Protein AF-A0A8S3T4L2-F1 (afdb_monomer)

Organism: Mytilus edulis (NCBI:txid6550)

Secondary structure (DSSP, 8-state):
--------------PBPPP---S-SSSSEEEEEEEE-TTS-EEEEEEEEE--SPPTTPPTTSPPPPPPPS-SSSSEEEEEEEEETTTTEEEEEEEEE--SPPPPEETTEE-EES-TT-SEEE---S-------EEEE----SS-EEEEEEEEE--SEEEEEEEE-S---S-EEEEEEESS--EEEEE-SS--SEEEEEE-TT---EEEE-TT-SS-----EEEEPPS-S-HHHHHHHHHHHH-S-SEEEEEEEE--SS--EEEEEESS-TT----TT----GGG----PPPPPP--

pLDDT: mean 78.03, std 13.82, range [31.39, 96.69]

Foldseek 3Di:
DDDDDDDDPPDQCQDKDDWDDFPDQADKTKTKIFGAGPVGDTPDMDMDIDRNHHDPPADAPDKDDWDPFPDPADWTKIKIWHQHPVVRDIDMDMDTDHHHHAQQDQPPFRKDWPDLLAQKDWDDDPDPDPKTKIKGADDPDPFAAEEEEAEEEDDQEAEEEEAEPDDFPHAYEYEYEYAAQHEYEYAALEEHAYYEYEYAPPHNHYYDYDPNHNEDYDDHHYDYDDPDPDCNVVVNVCCVVVNDHRMYIYIYHDDDPDHIYMYGYDDDDSRDRDDPPDDDDSVPDDHDHDDGDDDD

Radius of gyration: 26.24 Å; Cα contacts (8 Å, |Δi|>4): 649; chains: 1; bounding box: 61×72×71 Å

InterPro domains:
  IPR000884 Thrombospondin type-1 (TSP1) repeat [PF00090] (14-55)
  IPR000884 Thrombospondin type-1 (TSP1) repeat [PF00090] (62-87)
  IPR000884 Thrombospondin type-1 (TSP1) repeat [PS50092] (14-56)
  IPR000884 Thrombospondin type-1 (TSP1) repeat [PS50092] (62-103)
  IPR000884 Thrombospondin type-1 (TSP1) repeat [SM00209] (13-56)
  IPR000884 Thrombospondin type-1 (TSP1) repeat [SM00209] (60-103)
  IPR036383 Thrombospondin type-1 repeat superfamily [G3DSA:2.20.100.10] (5-58)
  IPR036383 Thrombospondin type-1 repeat superfamily [G3DSA:2.20.100.10] (59-105)
  IPR036383 Thrombospondin type-1 repeat superfamily [SSF82895] (14-55)
  IPR036383 Thrombospondin type-1 repeat superfamily [SSF82895] (61-102)
  IPR052065 Complement and asymmetry regulator [PTHR22906] (14-106)

Sequence (296 aa):
MLIYQGVPLMNDASIWGSWGSCTKTCGIGTQIRQRLNSTGDVLESETQYCNTQPCAGVQTDSWTQWSSCTKTCDIGTQTRCRYNNAVDKIEYEEQYCNTQCCPGEVGNCVIRKEPQTALGYEALTNSDSIYELESCTTNNNSRYELHIISIFGSDEVYEVSIKPRGSVIKPIILVLISFSSVHWRIDTPVGLYKVLVGGFPFGDHKAEKNSSSKCSFEATQRFDIDYSIDRVPQLIKLSNEFGPITSYTGYFDISSETTPRIILEVGGSPLQVLTRDYTYDASQLSCQSLTPPPQT

Solvent-accessible surface area (backbone atoms only — not comparable to full-atom values): 16919 Å² total; per-residue (Å²): 133,88,78,88,88,80,80,79,83,75,71,88,74,59,53,71,48,70,72,47,76,51,76,30,90,46,26,82,15,45,24,45,27,44,23,32,47,99,87,68,50,78,74,46,78,50,76,46,78,29,43,72,52,75,40,94,84,66,62,73,71,40,71,51,73,67,47,76,49,76,30,97,35,25,80,18,43,27,41,32,41,28,43,35,75,93,72,76,41,77,46,77,49,76,44,79,32,50,76,51,75,55,63,51,59,48,88,79,27,54,38,33,73,70,45,83,47,42,43,49,47,69,63,81,66,101,59,98,68,88,58,62,42,33,18,15,54,28,77,87,45,92,55,39,39,32,38,37,40,37,40,41,39,82,55,55,46,40,36,38,38,52,41,62,74,47,66,72,83,50,17,29,37,40,35,40,34,30,78,42,46,28,41,35,34,34,34,23,55,50,24,38,51,37,41,34,36,33,23,47,79,92,47,65,59,47,71,46,75,37,92,85,28,70,29,68,66,62,73,71,48,74,48,74,50,75,90,60,89,59,59,49,66,55,49,40,54,49,30,71,75,75,37,66,56,27,31,38,27,36,43,42,69,58,74,64,101,55,78,49,42,34,35,38,51,41,45,53,61,53,80,61,71,74,67,91,84,66,85,66,73,70,86,79,50,72,67,52,64,43,74,60,71,81,90,127

Nearest PDB structures (foldseek):
  6mzn-assembly1_A  TM=6.318E-01  e=1.254E-04  Danio rerio
  6rk1-assembly1_B  TM=7.976E-01  e=6.630E-02  Rattus norvegicus
  7lbg-assembly1_D  TM=5.750E-01  e=1.146E-03  Homo sapiens
  4hqn-assembly1_A  TM=6.724E-01  e=2.610E-01  Plasmodium vivax
  9au7-assembly1_C  TM=1.944E-01  e=8.019E+00  Homo sapiens

Mean predicted aligned error: 14.96 Å

Structure (mmCIF, N/CA/C/O backbone):
data_AF-A0A8S3T4L2-F1
#
_entry.id   AF-A0A8S3T4L2-F1
#
loop_
_atom_site.group_PDB
_atom_site.id
_atom_site.type_symbol
_atom_site.label_atom_id
_atom_site.label_alt_id
_atom_site.label_comp_id
_atom_site.label_asym_id
_atom_site.label_entity_id
_atom_site.label_seq_id
_atom_site.pdbx_PDB_ins_code
_atom_site.Cartn_x
_atom_site.Cartn_y
_atom_site.Cartn_z
_atom_site.occupancy
_atom_site.B_iso_or_equiv
_atom_site.auth_seq_id
_atom_site.auth_comp_id
_atom_site.auth_asym_id
_atom_site.auth_atom_id
_atom_site.pdbx_PDB_model_num
ATOM 1 N N . MET A 1 1 ? 15.912 -48.435 13.122 1.00 32.38 1 MET A N 1
ATOM 2 C CA . MET A 1 1 ? 17.340 -48.061 13.161 1.00 32.38 1 MET A CA 1
ATOM 3 C C . MET A 1 1 ? 17.714 -47.654 11.743 1.00 32.38 1 MET A C 1
ATOM 5 O O . MET A 1 1 ? 17.317 -48.351 10.820 1.00 32.38 1 MET A O 1
ATOM 9 N N . LEU A 1 2 ? 18.324 -46.476 11.606 1.00 31.39 2 LEU A N 1
ATOM 10 C CA . LEU A 1 2 ? 18.819 -45.834 10.375 1.00 31.39 2 LEU A CA 1
ATOM 11 C C . LEU A 1 2 ? 19.730 -46.819 9.573 1.00 31.39 2 LEU A C 1
ATOM 13 O O . LEU A 1 2 ? 20.146 -47.821 10.142 1.00 31.39 2 LEU A O 1
ATOM 17 N N . ILE A 1 3 ? 20.146 -46.642 8.310 1.00 31.52 3 ILE A N 1
ATOM 18 C CA . ILE A 1 3 ? 20.673 -45.452 7.620 1.00 31.52 3 ILE A CA 1
ATOM 19 C C . ILE A 1 3 ? 20.655 -45.704 6.085 1.00 31.52 3 ILE A C 1
ATOM 21 O O . ILE A 1 3 ? 20.857 -46.827 5.632 1.00 31.52 3 ILE A O 1
ATOM 25 N N . TYR A 1 4 ? 20.440 -44.620 5.329 1.00 32.25 4 TYR A N 1
ATOM 26 C CA . TYR A 1 4 ? 20.834 -44.330 3.937 1.00 32.25 4 TYR A CA 1
ATOM 27 C C . TYR A 1 4 ? 22.005 -45.142 3.354 1.00 32.25 4 TYR A C 1
ATOM 29 O O . TYR A 1 4 ? 23.006 -45.284 4.044 1.00 32.25 4 TYR A O 1
ATOM 37 N N . GLN A 1 5 ? 21.964 -45.437 2.041 1.00 37.28 5 GLN A N 1
ATOM 38 C CA . GLN A 1 5 ? 22.909 -44.883 1.047 1.00 37.28 5 GLN A CA 1
ATOM 39 C C . GLN A 1 5 ? 22.344 -44.958 -0.390 1.00 37.28 5 GLN A C 1
ATOM 41 O O . GLN A 1 5 ? 22.079 -46.039 -0.905 1.00 37.28 5 GLN A O 1
ATOM 46 N N . GLY A 1 6 ? 22.236 -43.792 -1.044 1.00 32.66 6 GLY A N 1
ATOM 47 C CA . GLY A 1 6 ? 22.438 -43.659 -2.492 1.00 32.66 6 GLY A CA 1
ATOM 48 C C . GLY A 1 6 ? 21.201 -43.517 -3.384 1.00 32.66 6 GLY A C 1
ATOM 49 O O . GLY A 1 6 ? 21.033 -44.302 -4.310 1.00 32.66 6 GLY A O 1
ATOM 50 N N . VAL A 1 7 ? 20.382 -42.478 -3.184 1.00 39.91 7 VAL A N 1
ATOM 51 C CA . VAL A 1 7 ? 19.587 -41.930 -4.299 1.00 39.91 7 VAL A CA 1
ATOM 52 C C . VAL A 1 7 ? 20.583 -41.247 -5.247 1.00 39.91 7 VAL A C 1
ATOM 54 O O . VAL A 1 7 ? 21.376 -40.432 -4.763 1.00 39.91 7 VAL A O 1
ATOM 57 N N . PRO A 1 8 ? 20.603 -41.543 -6.559 1.00 36.50 8 PRO A N 1
ATOM 58 C CA . PRO A 1 8 ? 21.370 -40.736 -7.492 1.00 36.50 8 PRO A CA 1
ATOM 59 C C . PRO A 1 8 ? 20.777 -39.329 -7.465 1.00 36.50 8 PRO A C 1
ATOM 61 O O . PRO A 1 8 ? 19.586 -39.160 -7.722 1.00 36.50 8 PRO A O 1
ATOM 64 N N . LEU A 1 9 ? 21.595 -38.331 -7.128 1.00 41.03 9 LEU A N 1
ATOM 65 C CA . LEU A 1 9 ? 21.277 -36.926 -7.350 1.00 41.03 9 LEU A CA 1
ATOM 66 C C . LEU A 1 9 ? 21.012 -36.752 -8.847 1.00 41.03 9 LEU A C 1
ATOM 68 O O . LEU A 1 9 ? 21.936 -36.617 -9.647 1.00 41.03 9 LEU A O 1
ATOM 72 N N . MET A 1 10 ? 19.745 -36.839 -9.239 1.00 38.12 10 MET A N 1
ATOM 73 C CA . MET A 1 10 ? 19.326 -36.502 -10.583 1.00 38.12 10 MET A CA 1
ATOM 74 C C . MET A 1 10 ? 19.269 -34.980 -10.620 1.00 38.12 10 MET A C 1
ATOM 76 O O . MET A 1 10 ? 18.357 -34.358 -10.087 1.00 38.12 10 MET A O 1
ATOM 80 N N . ASN A 1 11 ? 20.367 -34.431 -11.130 1.00 43.22 11 ASN A N 1
ATOM 81 C CA . ASN A 1 11 ? 20.633 -33.040 -11.457 1.00 43.22 11 ASN A CA 1
ATOM 82 C C . ASN A 1 11 ? 19.356 -32.220 -11.688 1.00 43.22 11 ASN A C 1
ATOM 84 O O . ASN A 1 11 ? 18.537 -32.576 -12.537 1.00 43.22 11 ASN A O 1
ATOM 88 N N . ASP A 1 12 ? 19.244 -31.094 -10.985 1.00 50.34 12 ASP A N 1
ATOM 89 C CA . ASP A 1 12 ? 18.258 -30.041 -11.220 1.00 50.34 12 ASP A CA 1
ATOM 90 C C . ASP A 1 12 ? 18.568 -29.365 -12.569 1.00 50.34 12 ASP A C 1
ATOM 92 O O . ASP A 1 12 ? 19.147 -28.280 -12.661 1.00 50.34 12 ASP A O 1
ATOM 96 N N . ALA A 1 13 ? 18.298 -30.086 -13.657 1.00 51.09 13 ALA A N 1
ATOM 97 C CA . ALA A 1 13 ? 18.457 -29.602 -15.015 1.00 51.09 13 ALA A CA 1
ATOM 98 C C . ALA A 1 13 ? 17.268 -28.694 -15.337 1.00 51.09 13 ALA A C 1
ATOM 100 O O . ALA A 1 13 ? 16.381 -29.039 -16.114 1.00 51.09 13 ALA A O 1
ATOM 101 N N . SER A 1 14 ? 17.251 -27.516 -14.720 1.00 62.81 14 SER A N 1
ATOM 102 C CA . SER A 1 14 ? 16.476 -26.377 -15.196 1.00 62.81 14 SER A CA 1
ATOM 103 C C . SER A 1 14 ? 16.949 -26.057 -16.616 1.00 62.81 14 SER A C 1
ATOM 105 O O . SER A 1 14 ? 18.027 -25.496 -16.824 1.00 62.81 14 SER A O 1
ATOM 107 N N . ILE A 1 15 ? 16.187 -26.506 -17.612 1.00 74.12 15 ILE A N 1
ATOM 108 C CA . ILE A 1 15 ? 16.506 -26.301 -19.025 1.00 74.12 15 ILE A CA 1
ATOM 109 C C . ILE A 1 15 ? 16.030 -24.923 -19.476 1.00 74.12 15 ILE A C 1
ATOM 111 O O . ILE A 1 15 ? 14.959 -24.449 -19.097 1.00 74.12 15 ILE A O 1
ATOM 115 N N . TRP A 1 16 ? 16.836 -24.275 -20.310 1.00 84.31 16 TRP A N 1
ATOM 116 C CA . TRP A 1 16 ? 16.408 -23.072 -21.010 1.00 84.31 16 TRP A CA 1
ATOM 117 C C . TRP A 1 16 ? 15.279 -23.404 -21.985 1.00 84.31 16 TRP A C 1
ATOM 119 O O . TRP A 1 16 ? 15.375 -24.356 -22.763 1.00 84.31 16 TRP A O 1
ATOM 129 N N . GLY A 1 17 ? 14.236 -22.579 -21.979 1.00 84.06 17 GLY A N 1
ATOM 130 C CA . GLY A 1 17 ? 13.238 -22.550 -23.035 1.00 84.06 17 GLY A CA 1
ATOM 131 C C . GLY A 1 17 ? 13.836 -22.103 -24.371 1.00 84.06 17 GLY A C 1
ATOM 132 O O . GLY A 1 17 ? 14.941 -21.554 -24.448 1.00 84.06 17 GLY A O 1
ATOM 133 N N . SER A 1 18 ? 13.084 -22.330 -25.446 1.00 88.38 18 SER A N 1
ATOM 134 C CA . SER A 1 18 ? 13.437 -21.791 -26.761 1.00 88.38 18 SER A CA 1
ATOM 135 C C . SER A 1 18 ? 13.366 -20.264 -26.761 1.00 88.38 18 SER A C 1
ATOM 137 O O . SER A 1 18 ? 12.635 -19.662 -25.974 1.00 88.38 18 SER A O 1
ATOM 139 N N . TRP A 1 19 ? 14.111 -19.637 -27.669 1.00 87.69 19 TRP A N 1
ATOM 140 C CA . TRP A 1 19 ? 13.968 -18.209 -27.926 1.00 87.69 19 TRP A CA 1
ATOM 141 C C . TRP A 1 19 ? 12.563 -17.896 -28.442 1.00 87.69 19 TRP A C 1
ATOM 143 O O . TRP A 1 19 ? 12.049 -18.587 -29.324 1.00 87.69 19 TRP A O 1
ATOM 153 N N . GLY A 1 20 ? 11.951 -16.855 -27.879 1.00 86.56 20 GLY A N 1
ATOM 154 C CA . GLY A 1 20 ? 10.695 -16.302 -28.366 1.00 86.56 20 GLY A CA 1
ATOM 155 C C . GLY A 1 20 ? 10.835 -15.664 -29.749 1.00 86.56 20 GLY A C 1
ATOM 156 O O . GLY A 1 20 ? 11.922 -15.572 -30.315 1.00 86.56 20 GLY A O 1
ATOM 157 N N . SER A 1 21 ? 9.715 -15.195 -30.297 1.00 87.38 21 SER A N 1
ATOM 158 C CA . SER A 1 21 ? 9.732 -14.462 -31.565 1.00 87.38 21 SER A CA 1
ATOM 159 C C . SER A 1 21 ? 10.483 -13.140 -31.428 1.00 87.38 21 SER A C 1
ATOM 161 O O . SER A 1 21 ? 10.385 -12.456 -30.409 1.00 87.38 21 SER A O 1
ATOM 163 N N . CYS A 1 22 ? 11.202 -12.769 -32.482 1.00 85.31 22 CYS A N 1
ATOM 164 C CA . CYS A 1 22 ? 11.890 -11.492 -32.537 1.00 85.31 22 CYS A CA 1
ATOM 165 C C . CYS A 1 22 ? 10.903 -10.319 -32.579 1.00 85.31 22 CYS A C 1
ATOM 167 O O . CYS A 1 22 ? 9.930 -10.360 -33.332 1.00 85.31 22 CYS A O 1
ATOM 169 N N . THR A 1 23 ? 11.182 -9.243 -31.838 1.00 78.56 23 THR A N 1
ATOM 170 C CA . THR A 1 23 ? 10.317 -8.047 -31.802 1.00 78.56 23 THR A CA 1
ATOM 171 C C . THR A 1 23 ? 10.262 -7.270 -33.119 1.00 78.56 23 THR A C 1
ATOM 173 O O . THR A 1 23 ? 9.352 -6.467 -33.313 1.00 78.56 23 THR A O 1
ATOM 176 N N . LYS A 1 24 ? 11.205 -7.500 -34.040 1.00 71.81 24 LYS A N 1
ATOM 177 C CA . LYS A 1 24 ? 11.216 -6.900 -35.382 1.00 71.81 24 LYS A CA 1
ATOM 178 C C . LYS A 1 24 ? 11.517 -7.943 -36.440 1.00 71.81 24 LYS A C 1
ATOM 180 O O . LYS A 1 24 ? 12.199 -8.916 -36.154 1.00 71.81 24 LYS A O 1
ATOM 185 N N . THR A 1 25 ? 11.035 -7.735 -37.661 1.00 74.94 25 THR A N 1
ATOM 186 C CA . THR A 1 25 ? 11.263 -8.615 -38.825 1.00 74.94 25 THR A CA 1
ATOM 187 C C . THR A 1 25 ? 12.431 -8.163 -39.708 1.00 74.94 25 THR A C 1
ATOM 189 O O . THR A 1 25 ? 12.965 -8.949 -40.486 1.00 74.94 25 THR A O 1
ATOM 192 N N . CYS A 1 26 ? 12.851 -6.908 -39.577 1.00 67.81 26 CYS A N 1
ATOM 193 C CA . CYS A 1 26 ? 14.075 -6.337 -40.124 1.00 67.81 26 CYS A CA 1
ATOM 194 C C . CYS A 1 26 ? 14.523 -5.206 -39.202 1.00 67.81 26 CYS A C 1
ATOM 196 O O . CYS A 1 26 ? 13.707 -4.643 -38.461 1.00 67.81 26 CYS A O 1
ATOM 198 N N . GLY A 1 27 ? 15.802 -4.844 -39.263 1.00 65.62 27 GLY A N 1
ATOM 199 C CA . GLY A 1 27 ? 16.379 -3.957 -38.267 1.00 65.62 27 GLY A CA 1
ATOM 200 C C . GLY A 1 27 ? 16.360 -4.609 -36.882 1.00 65.62 27 GLY A C 1
ATOM 201 O O . GLY A 1 27 ? 15.649 -5.574 -36.618 1.00 65.62 27 GLY A O 1
ATOM 202 N N . ILE A 1 28 ? 17.165 -4.083 -35.966 1.00 68.38 28 ILE A N 1
ATOM 203 C CA . ILE A 1 28 ? 17.434 -4.774 -34.701 1.00 68.38 28 ILE A CA 1
ATOM 204 C C . ILE A 1 28 ? 16.159 -4.965 -33.880 1.00 68.38 28 ILE A C 1
ATOM 206 O O . ILE A 1 28 ? 15.575 -3.989 -33.389 1.00 68.38 28 ILE A O 1
ATOM 210 N N . GLY A 1 29 ? 15.771 -6.230 -33.723 1.00 75.56 29 GLY A N 1
ATOM 211 C CA . GLY A 1 29 ? 14.813 -6.699 -32.737 1.00 75.56 29 GLY A CA 1
ATOM 212 C C . GLY A 1 29 ? 15.514 -7.422 -31.589 1.00 75.56 29 GLY A C 1
ATOM 213 O O . GLY A 1 29 ? 16.717 -7.683 -31.608 1.00 75.56 29 GLY A O 1
ATOM 214 N N . THR A 1 30 ? 14.733 -7.753 -30.577 1.00 82.31 30 THR A N 1
ATOM 215 C CA . THR A 1 30 ? 15.132 -8.515 -29.397 1.00 82.31 30 THR A CA 1
ATOM 216 C C . THR A 1 30 ? 14.254 -9.750 -29.287 1.00 82.31 30 THR A C 1
ATOM 218 O O . THR A 1 30 ? 13.090 -9.738 -29.688 1.00 82.31 30 THR A O 1
ATOM 221 N N . GLN A 1 31 ? 14.813 -10.832 -28.766 1.00 85.56 31 GLN A N 1
ATOM 222 C CA . GLN A 1 31 ? 14.076 -12.034 -28.396 1.00 85.56 31 GLN A CA 1
ATOM 223 C C . GLN A 1 31 ? 14.523 -12.474 -27.010 1.00 85.56 31 GLN A C 1
ATOM 225 O O . GLN A 1 31 ? 15.663 -12.230 -26.615 1.00 85.56 31 GLN A O 1
ATOM 230 N N . ILE A 1 32 ? 13.608 -13.095 -26.274 1.00 86.50 32 ILE A N 1
ATOM 231 C CA . ILE A 1 32 ? 13.806 -13.494 -24.880 1.00 86.50 32 ILE A CA 1
ATOM 232 C C . ILE A 1 32 ? 13.648 -15.009 -24.785 1.00 86.50 32 ILE A C 1
ATOM 234 O O . ILE A 1 32 ? 12.782 -15.581 -25.450 1.00 86.50 32 ILE A O 1
ATOM 238 N N . ARG A 1 33 ? 14.472 -15.657 -23.961 1.00 90.75 33 ARG A N 1
ATOM 239 C CA . ARG A 1 33 ? 14.237 -17.023 -23.478 1.00 90.75 33 ARG A CA 1
ATOM 240 C C . ARG A 1 33 ? 14.249 -17.036 -21.958 1.00 90.75 33 ARG A C 1
ATOM 242 O O . ARG A 1 33 ? 14.917 -16.219 -21.329 1.00 90.75 33 ARG A O 1
ATOM 249 N N . GLN A 1 34 ? 13.513 -17.968 -21.372 1.00 86.06 34 GLN A N 1
ATOM 250 C CA . GLN A 1 34 ? 13.400 -18.116 -19.924 1.00 86.06 34 GLN A CA 1
ATOM 251 C C . GLN A 1 34 ? 13.841 -19.512 -19.504 1.00 86.06 34 GLN A C 1
ATOM 253 O O . GLN A 1 34 ? 13.613 -20.485 -20.225 1.00 86.06 34 GLN A O 1
ATOM 258 N N . ARG A 1 35 ? 14.474 -19.603 -18.341 1.00 86.38 35 ARG A N 1
ATOM 259 C CA . ARG A 1 35 ? 14.807 -20.845 -17.653 1.00 86.38 35 ARG A CA 1
ATOM 260 C C . ARG A 1 35 ? 13.811 -21.023 -16.525 1.00 86.38 35 ARG A C 1
ATOM 262 O O . ARG A 1 35 ? 13.665 -20.122 -15.702 1.00 86.38 35 ARG A O 1
ATOM 269 N N . LEU A 1 36 ? 13.127 -22.159 -16.504 1.00 80.69 36 LEU A N 1
ATOM 270 C CA . LEU A 1 36 ? 12.096 -22.440 -15.508 1.00 80.69 36 LEU A CA 1
ATOM 271 C C . LEU A 1 36 ? 12.593 -23.484 -14.502 1.00 80.69 36 LEU A C 1
ATOM 273 O O . LEU A 1 36 ? 13.425 -24.332 -14.845 1.00 80.69 36 LEU A O 1
ATOM 277 N N . ASN A 1 37 ? 12.095 -23.420 -13.268 1.00 79.56 37 ASN A N 1
ATOM 278 C CA . ASN A 1 37 ? 12.260 -24.496 -12.289 1.00 79.56 37 ASN A CA 1
ATOM 279 C C . ASN A 1 37 ? 11.244 -25.630 -12.542 1.00 79.56 37 ASN A C 1
ATOM 281 O O . ASN A 1 37 ? 10.416 -25.575 -13.455 1.00 79.56 37 ASN A O 1
ATOM 285 N N . SER A 1 38 ? 11.290 -26.665 -11.704 1.00 76.62 38 SER A N 1
ATOM 286 C CA . SER A 1 38 ? 10.372 -27.808 -11.769 1.00 76.62 38 SER A CA 1
ATOM 287 C C . SER A 1 38 ? 8.908 -27.466 -11.451 1.00 76.62 38 SER A C 1
ATOM 289 O O . SER A 1 38 ? 8.027 -28.254 -11.796 1.00 76.62 38 SER A O 1
ATOM 291 N N . THR A 1 39 ? 8.630 -26.308 -10.842 1.00 76.56 39 THR A N 1
ATOM 292 C CA . THR A 1 39 ? 7.274 -25.809 -10.549 1.00 76.56 39 THR A CA 1
ATOM 293 C C . THR A 1 39 ? 6.733 -24.849 -11.614 1.00 76.56 39 THR A C 1
ATOM 295 O O . THR A 1 39 ? 5.562 -24.485 -11.554 1.00 76.56 39 THR A O 1
ATOM 298 N N . GLY A 1 40 ? 7.533 -24.507 -12.633 1.00 68.75 40 GLY A N 1
ATOM 299 C CA . GLY A 1 40 ? 7.146 -23.619 -13.734 1.00 68.75 40 GLY A CA 1
ATOM 300 C C . GLY A 1 40 ? 7.430 -22.133 -13.494 1.00 68.75 40 GLY A C 1
ATOM 301 O O . GLY A 1 40 ? 7.081 -21.313 -14.343 1.00 68.75 40 GLY A O 1
ATOM 302 N N . ASP A 1 41 ? 8.088 -21.777 -12.391 1.00 71.44 41 ASP A N 1
ATOM 303 C CA . ASP A 1 41 ? 8.493 -20.403 -12.098 1.00 71.44 41 ASP A CA 1
ATOM 304 C C . ASP A 1 41 ? 9.756 -20.023 -12.876 1.00 71.44 41 ASP A C 1
ATOM 306 O O . ASP A 1 41 ? 10.654 -20.844 -13.094 1.00 71.44 41 ASP A O 1
ATOM 310 N N . VAL A 1 42 ? 9.849 -18.750 -13.267 1.00 76.12 42 VAL A N 1
ATOM 311 C CA . VAL A 1 42 ? 11.017 -18.205 -13.967 1.00 76.12 42 VAL A CA 1
ATOM 312 C C . VAL A 1 42 ? 12.186 -18.073 -12.993 1.00 76.12 42 VAL A C 1
ATOM 314 O O . VAL A 1 42 ? 12.136 -17.271 -12.065 1.00 76.12 42 VAL A O 1
ATOM 317 N N . LEU A 1 43 ? 13.251 -18.837 -13.236 1.00 75.25 43 LEU A N 1
ATOM 318 C CA . LEU A 1 43 ? 14.521 -18.730 -12.517 1.00 75.25 43 LEU A CA 1
ATOM 319 C C . LEU A 1 43 ? 15.397 -17.626 -13.105 1.00 75.25 43 LEU A C 1
ATOM 321 O O . LEU A 1 43 ? 15.941 -16.800 -12.382 1.00 75.25 43 LEU A O 1
ATOM 325 N N . GLU A 1 44 ? 15.547 -17.633 -14.430 1.00 75.44 44 GLU A N 1
ATOM 326 C CA . GLU A 1 44 ? 16.439 -16.729 -15.153 1.00 75.44 44 GLU A CA 1
ATOM 327 C C . GLU A 1 44 ? 15.809 -16.349 -16.500 1.00 75.44 44 GLU A C 1
ATOM 329 O O . GLU A 1 44 ? 15.097 -17.142 -17.123 1.00 75.44 44 GLU A O 1
ATOM 334 N N . SER A 1 45 ? 16.084 -15.135 -16.976 1.00 78.38 45 SER A N 1
ATOM 335 C CA . SER A 1 45 ? 15.692 -14.677 -18.310 1.00 78.38 45 SER A CA 1
ATOM 336 C C . SER A 1 45 ? 16.902 -14.142 -19.056 1.00 78.38 45 SER A C 1
ATOM 338 O O . SER A 1 45 ? 17.662 -13.345 -18.509 1.00 78.38 45 SER A O 1
ATOM 340 N N . GLU A 1 46 ? 17.044 -14.530 -20.316 1.00 81.81 46 GLU A N 1
ATOM 341 C CA . GLU A 1 46 ? 18.107 -14.058 -21.194 1.00 81.81 46 GLU A CA 1
ATOM 342 C C . GLU A 1 46 ? 17.492 -13.334 -22.389 1.00 81.81 46 GLU A C 1
ATOM 344 O O . GLU A 1 46 ? 16.473 -13.767 -22.929 1.00 81.81 46 GLU A O 1
ATOM 349 N N . THR A 1 47 ? 18.114 -12.231 -22.801 1.00 82.50 47 THR A N 1
ATOM 350 C CA . THR A 1 47 ? 17.716 -11.451 -23.977 1.00 82.50 47 THR A CA 1
ATOM 351 C C . THR A 1 47 ? 18.859 -11.447 -24.978 1.00 82.50 47 THR A C 1
ATOM 353 O O . THR A 1 47 ? 20.005 -11.222 -24.596 1.00 82.50 47 THR A O 1
ATOM 356 N N . GLN A 1 48 ? 18.555 -11.651 -26.258 1.00 81.69 48 GLN A N 1
ATOM 357 C CA . GLN A 1 48 ? 19.526 -11.475 -27.337 1.00 81.69 48 GLN A CA 1
ATOM 358 C C . GLN A 1 48 ? 18.935 -10.685 -28.502 1.00 81.69 48 GLN A C 1
ATOM 360 O O . GLN A 1 48 ? 17.715 -10.629 -28.689 1.00 81.69 48 GLN A O 1
ATOM 365 N N . TYR A 1 49 ? 19.814 -10.109 -29.317 1.00 80.56 49 TYR A N 1
ATOM 366 C CA . TYR A 1 49 ? 19.423 -9.473 -30.567 1.00 80.56 49 TYR A CA 1
ATOM 367 C C . TYR A 1 49 ? 19.053 -10.510 -31.627 1.00 80.56 49 TYR A C 1
ATOM 369 O O . TYR A 1 49 ? 19.617 -11.602 -31.697 1.00 80.56 49 TYR A O 1
ATOM 377 N N . CYS A 1 50 ? 18.099 -10.148 -32.473 1.00 80.19 50 CYS A N 1
ATOM 378 C CA . CYS A 1 50 ? 17.617 -10.969 -33.573 1.00 80.19 50 CYS A CA 1
ATOM 379 C C . CYS A 1 50 ? 17.234 -10.085 -34.757 1.00 80.19 50 CYS A C 1
ATOM 381 O O . CYS A 1 50 ? 17.063 -8.871 -34.618 1.00 80.19 50 CYS A O 1
ATOM 383 N N . ASN A 1 51 ? 17.117 -10.708 -35.931 1.00 77.94 51 ASN A N 1
ATOM 384 C CA . ASN A 1 51 ? 16.768 -10.032 -37.179 1.00 77.94 51 ASN A CA 1
ATOM 385 C C . ASN A 1 51 ? 17.658 -8.809 -37.468 1.00 77.94 51 ASN A C 1
ATOM 387 O O . ASN A 1 51 ? 17.189 -7.731 -37.817 1.00 77.94 51 ASN A O 1
ATOM 391 N N . THR A 1 52 ? 18.974 -9.004 -37.317 1.00 68.19 52 THR A N 1
ATOM 392 C CA . THR A 1 52 ? 20.003 -7.963 -37.444 1.00 68.19 52 THR A CA 1
ATOM 393 C C . THR A 1 52 ? 20.207 -7.469 -38.871 1.00 68.19 52 THR A C 1
ATOM 395 O O . THR A 1 52 ? 20.931 -6.500 -39.067 1.00 68.19 52 THR A O 1
ATOM 398 N N . GLN A 1 53 ? 19.568 -8.079 -39.871 1.00 68.69 53 GLN A N 1
ATOM 399 C CA . GLN A 1 53 ? 19.597 -7.578 -41.239 1.00 68.69 53 GLN A CA 1
ATOM 400 C C . GLN A 1 53 ? 19.081 -6.129 -41.317 1.00 68.69 53 GLN A C 1
ATOM 402 O O . GLN A 1 53 ? 18.074 -5.798 -40.677 1.00 68.69 53 GLN A O 1
ATOM 407 N N . PRO A 1 54 ? 19.711 -5.259 -42.126 1.00 59.53 54 PRO A N 1
ATOM 408 C CA . PRO A 1 54 ? 19.188 -3.925 -42.379 1.00 59.53 54 PRO A CA 1
ATOM 409 C C . PRO A 1 54 ? 17.766 -4.007 -42.943 1.00 59.53 54 PRO A C 1
ATOM 411 O O . PRO A 1 54 ? 17.468 -4.851 -43.790 1.00 59.53 54 PRO A O 1
ATOM 414 N N . CYS A 1 55 ? 16.879 -3.117 -42.499 1.00 63.88 55 CYS A N 1
ATOM 415 C CA . CYS A 1 55 ? 15.631 -2.908 -43.224 1.00 63.88 55 CYS A CA 1
ATOM 416 C C . CYS A 1 55 ? 15.923 -2.309 -44.604 1.00 63.88 55 CYS A C 1
ATOM 418 O O . CYS A 1 55 ? 16.898 -1.578 -44.794 1.00 63.88 55 CYS A O 1
ATOM 420 N N . ALA A 1 56 ? 15.046 -2.578 -45.569 1.00 62.38 56 ALA A N 1
ATOM 421 C CA . ALA A 1 56 ? 15.101 -1.901 -46.856 1.00 62.38 56 ALA A CA 1
ATOM 422 C C . ALA A 1 56 ? 15.043 -0.372 -46.645 1.00 62.38 56 ALA A C 1
ATOM 424 O O . ALA A 1 56 ? 14.133 0.125 -45.984 1.00 62.38 56 ALA A O 1
ATOM 425 N N . GLY A 1 57 ? 16.029 0.361 -47.178 1.00 59.78 57 GLY A N 1
ATOM 426 C CA . GLY A 1 57 ? 16.114 1.826 -47.078 1.00 59.78 57 GLY A CA 1
ATOM 427 C C . GLY A 1 57 ? 16.979 2.388 -45.938 1.00 59.78 57 GLY A C 1
ATOM 428 O O . GLY A 1 57 ? 16.977 3.601 -45.738 1.00 59.78 57 GLY A O 1
ATOM 429 N N . VAL A 1 58 ? 17.726 1.559 -45.196 1.00 59.47 58 VAL A N 1
ATOM 430 C CA . VAL A 1 58 ? 18.697 2.043 -44.193 1.00 59.47 58 VAL A CA 1
ATOM 431 C C . VAL A 1 58 ? 19.840 2.796 -44.886 1.00 59.47 58 VAL A C 1
ATOM 433 O O . VAL A 1 58 ? 20.486 2.257 -45.783 1.00 59.47 58 VAL A O 1
ATOM 436 N N . GLN A 1 59 ? 20.096 4.042 -44.469 1.00 57.38 59 GLN A N 1
ATOM 437 C CA . GLN A 1 59 ? 21.239 4.814 -44.960 1.00 57.38 59 GLN A CA 1
ATOM 438 C C . GLN A 1 59 ? 22.548 4.183 -44.483 1.00 57.38 59 GLN A C 1
ATOM 440 O O . GLN A 1 59 ? 22.744 3.940 -43.293 1.00 57.38 59 GLN A O 1
ATOM 445 N N . THR A 1 60 ? 23.446 3.917 -45.423 1.00 67.19 60 THR A N 1
ATOM 446 C CA . THR A 1 60 ? 24.777 3.380 -45.151 1.00 67.19 60 THR A CA 1
ATOM 447 C C . THR A 1 60 ? 25.657 4.417 -44.441 1.00 67.19 60 THR A C 1
ATOM 449 O O . THR A 1 60 ? 25.521 5.614 -44.692 1.00 67.19 60 THR A O 1
ATOM 452 N N . ASP A 1 61 ? 26.540 3.971 -43.542 1.00 72.44 61 ASP A N 1
ATOM 453 C CA . ASP A 1 61 ? 27.490 4.782 -42.751 1.00 72.44 61 ASP A CA 1
ATOM 454 C C . ASP A 1 61 ? 26.888 5.787 -41.742 1.00 72.44 61 ASP A C 1
ATOM 456 O O . ASP A 1 61 ? 27.622 6.383 -40.948 1.00 72.44 61 ASP A O 1
ATOM 460 N N . SER A 1 62 ? 25.559 5.919 -41.682 1.00 78.44 62 SER A N 1
ATOM 461 C CA . SER A 1 62 ? 24.853 6.736 -40.685 1.00 78.44 62 SER A CA 1
ATOM 462 C C . SER A 1 62 ? 24.200 5.876 -39.605 1.00 78.44 62 SER A C 1
ATOM 464 O O . SER A 1 62 ? 23.624 4.825 -39.883 1.00 78.44 62 SER A O 1
ATOM 466 N N . TRP A 1 63 ? 24.270 6.335 -38.354 1.00 78.81 63 TRP A N 1
ATOM 467 C CA . TRP A 1 63 ? 23.543 5.712 -37.250 1.00 78.81 63 TRP A CA 1
ATOM 468 C C . TRP A 1 63 ? 22.035 5.887 -37.414 1.00 78.81 63 TRP A C 1
ATOM 470 O O . TRP A 1 63 ? 21.556 6.971 -37.753 1.00 78.81 63 TRP A O 1
ATOM 480 N N . THR A 1 64 ? 21.276 4.835 -37.108 1.00 71.31 64 THR A N 1
ATOM 481 C CA . THR A 1 64 ? 19.830 4.946 -36.919 1.00 71.31 64 THR A CA 1
ATOM 482 C C . THR A 1 64 ? 19.514 5.873 -35.746 1.00 71.31 64 THR A C 1
ATOM 484 O O . THR A 1 64 ? 20.355 6.140 -34.880 1.00 71.31 64 THR A O 1
ATOM 487 N N . GLN A 1 65 ? 18.259 6.317 -35.666 1.00 75.38 65 GLN A N 1
ATOM 488 C CA . GLN A 1 65 ? 17.749 6.878 -34.419 1.00 75.38 65 GLN A CA 1
ATOM 489 C C . GLN A 1 65 ? 17.878 5.850 -33.286 1.00 75.38 65 GLN A C 1
ATOM 491 O O . GLN A 1 65 ? 17.852 4.637 -33.525 1.00 75.38 65 GLN A O 1
ATOM 496 N N . TRP A 1 66 ? 18.033 6.353 -32.063 1.00 78.12 66 TRP A N 1
ATOM 497 C CA . TRP A 1 66 ? 17.973 5.528 -30.865 1.00 78.12 66 TRP A CA 1
ATOM 498 C C . TRP A 1 66 ? 16.616 4.831 -30.769 1.00 78.12 66 TRP A C 1
ATOM 500 O O . TRP A 1 66 ? 15.580 5.412 -31.103 1.00 78.12 66 TRP A O 1
ATOM 510 N N . SER A 1 67 ? 16.624 3.582 -30.310 1.00 70.12 67 SER A N 1
ATOM 511 C CA . SER A 1 67 ? 15.407 2.901 -29.886 1.00 70.12 67 SER A CA 1
ATOM 512 C C . SER A 1 67 ? 14.744 3.665 -28.741 1.00 70.12 67 SER A C 1
ATOM 514 O O . SER A 1 67 ? 15.382 4.447 -28.039 1.00 70.12 67 SER A O 1
ATOM 516 N N . SER A 1 68 ? 13.472 3.375 -28.482 1.00 70.88 68 SER A N 1
ATOM 517 C CA . SER A 1 68 ? 12.875 3.735 -27.197 1.00 70.88 68 SER A CA 1
ATOM 518 C C . SER A 1 68 ? 13.704 3.147 -26.049 1.00 70.88 68 SER A C 1
ATOM 520 O O . SER A 1 68 ? 14.291 2.068 -26.188 1.00 70.88 68 SER A O 1
ATOM 522 N N . CYS A 1 69 ? 13.752 3.865 -24.930 1.00 75.94 69 CYS A N 1
ATOM 523 C CA . CYS A 1 69 ? 14.403 3.384 -23.720 1.00 75.94 69 CYS A CA 1
ATOM 524 C C . CYS A 1 69 ? 13.689 2.136 -23.178 1.00 75.94 69 CYS A C 1
ATOM 526 O O . CYS A 1 69 ? 12.459 2.078 -23.207 1.00 75.94 69 CYS A O 1
ATOM 528 N N . THR A 1 70 ? 14.439 1.152 -22.670 1.00 65.75 70 THR A N 1
ATOM 529 C CA . THR A 1 70 ? 13.872 -0.091 -22.104 1.00 65.75 70 THR A CA 1
ATOM 530 C C . THR A 1 70 ? 13.020 0.138 -20.863 1.00 65.75 70 THR A C 1
ATOM 532 O O . THR A 1 70 ? 12.155 -0.679 -20.559 1.00 65.75 70 THR A O 1
ATOM 535 N N . LYS A 1 71 ? 13.234 1.254 -20.165 1.00 61.12 71 LYS A N 1
ATOM 536 C CA . LYS A 1 71 ? 12.392 1.702 -19.059 1.00 61.12 71 LYS A CA 1
ATOM 537 C C . LYS A 1 71 ? 11.926 3.124 -19.305 1.00 61.12 71 LYS A C 1
ATOM 539 O O . LYS A 1 71 ? 12.624 3.879 -19.967 1.00 61.12 71 LYS A O 1
ATOM 544 N N . THR A 1 72 ? 10.779 3.512 -18.760 1.00 68.94 72 THR A N 1
ATOM 545 C CA . THR A 1 72 ? 10.265 4.896 -18.798 1.00 68.94 72 THR A CA 1
ATOM 546 C C . THR A 1 72 ? 10.746 5.749 -17.618 1.00 68.94 72 THR A C 1
ATOM 548 O O . THR A 1 72 ? 10.533 6.959 -17.609 1.00 68.94 72 THR A O 1
ATOM 551 N N . CYS A 1 73 ? 11.373 5.119 -16.627 1.00 69.81 73 CYS A N 1
ATOM 552 C CA . CYS A 1 73 ? 12.006 5.671 -15.430 1.00 69.81 73 CYS A CA 1
ATOM 553 C C . CYS A 1 73 ? 13.056 4.657 -14.930 1.00 69.81 73 CYS A C 1
ATOM 555 O O . CYS A 1 73 ? 13.190 3.579 -15.502 1.00 69.81 73 CYS A O 1
ATOM 557 N N . ASP A 1 74 ? 13.818 4.998 -13.902 1.00 69.56 74 ASP A N 1
ATOM 558 C CA . ASP A 1 74 ? 15.115 4.426 -13.536 1.00 69.56 74 ASP A CA 1
ATOM 559 C C . ASP A 1 74 ? 16.113 4.395 -14.697 1.00 69.56 74 ASP A C 1
ATOM 561 O O . ASP A 1 74 ? 15.837 4.841 -15.810 1.00 69.56 74 ASP A O 1
ATOM 565 N N . ILE A 1 75 ? 17.291 3.830 -14.430 1.00 71.81 75 ILE A N 1
ATOM 566 C CA . ILE A 1 75 ? 18.290 3.539 -15.453 1.00 71.81 75 ILE A CA 1
ATOM 567 C C . ILE A 1 75 ? 17.747 2.438 -16.368 1.00 71.81 75 ILE A C 1
ATOM 569 O O . ILE A 1 75 ? 17.624 1.269 -15.969 1.00 71.81 75 ILE A O 1
ATOM 573 N N . GLY A 1 76 ? 17.411 2.838 -17.591 1.00 75.00 76 GLY A N 1
ATOM 574 C CA . GLY A 1 76 ? 17.164 1.976 -18.737 1.00 75.00 76 GLY A CA 1
ATOM 575 C C . GLY A 1 76 ? 18.319 2.026 -19.738 1.00 75.00 76 GLY A C 1
ATOM 576 O O . GLY A 1 76 ? 19.325 2.711 -19.554 1.00 75.00 76 GLY A O 1
ATOM 577 N N . THR A 1 77 ? 18.159 1.287 -20.825 1.00 75.50 77 THR A N 1
ATOM 578 C CA . THR A 1 77 ? 19.107 1.180 -21.936 1.00 75.50 77 THR A CA 1
ATOM 579 C C . THR A 1 77 ? 18.391 1.453 -23.253 1.00 75.50 77 THR A C 1
ATOM 581 O O . THR A 1 77 ? 17.216 1.124 -23.423 1.00 75.50 77 THR A O 1
ATOM 584 N N . GLN A 1 78 ? 19.077 2.091 -24.194 1.00 77.44 78 GLN A N 1
ATOM 585 C CA . GLN A 1 78 ? 18.606 2.270 -25.566 1.00 77.44 78 GLN A CA 1
ATOM 586 C C . GLN A 1 78 ? 19.733 1.943 -26.533 1.00 77.44 78 GLN A C 1
ATOM 588 O O . GLN A 1 78 ? 20.911 2.076 -26.198 1.00 77.44 78 GLN A O 1
ATOM 593 N N . THR A 1 79 ? 19.362 1.513 -27.734 1.00 74.06 79 THR A N 1
ATOM 594 C CA . THR A 1 79 ? 20.302 0.979 -28.722 1.00 74.06 79 THR A CA 1
ATOM 595 C C . THR A 1 79 ? 20.128 1.661 -30.068 1.00 74.06 79 THR A C 1
ATOM 597 O O . THR A 1 79 ? 19.032 2.099 -30.427 1.00 74.06 79 THR A O 1
ATOM 600 N N . ARG A 1 80 ? 21.215 1.759 -30.828 1.00 75.19 80 ARG A N 1
ATOM 601 C CA . ARG A 1 80 ? 21.197 2.153 -32.241 1.00 75.19 80 ARG A CA 1
ATOM 602 C C . ARG A 1 80 ? 22.205 1.330 -33.027 1.00 75.19 80 ARG A C 1
ATOM 604 O O . ARG A 1 80 ? 23.112 0.725 -32.454 1.00 75.19 80 ARG A O 1
ATOM 611 N N . CYS A 1 81 ? 22.060 1.320 -34.346 1.00 68.88 81 CYS A N 1
ATOM 612 C CA . CYS A 1 81 ? 22.976 0.612 -35.230 1.00 68.88 81 CYS A CA 1
ATOM 613 C C . CYS A 1 81 ? 23.316 1.403 -36.478 1.00 68.88 81 CYS A C 1
ATOM 615 O O . CYS A 1 81 ? 22.575 2.298 -36.883 1.00 68.88 81 CYS A O 1
ATOM 617 N N . ARG A 1 82 ? 24.420 1.030 -37.111 1.00 73.00 82 ARG A N 1
ATOM 618 C CA . ARG A 1 82 ? 24.755 1.438 -38.474 1.00 73.00 82 ARG A CA 1
ATOM 619 C C . ARG A 1 82 ? 25.348 0.263 -39.228 1.00 73.00 82 ARG A C 1
ATOM 621 O O . ARG A 1 82 ? 25.952 -0.618 -38.622 1.00 73.00 82 ARG A O 1
ATOM 628 N N . TYR A 1 83 ? 25.220 0.279 -40.546 1.00 75.56 83 TYR A N 1
ATOM 629 C CA . TYR A 1 83 ? 26.017 -0.581 -41.411 1.00 75.56 83 TYR A CA 1
ATOM 630 C C . TYR A 1 83 ? 27.257 0.200 -41.849 1.00 75.56 83 TYR A C 1
ATOM 632 O O . TYR A 1 83 ? 27.126 1.258 -42.467 1.00 75.56 83 TYR A O 1
ATOM 640 N N . ASN A 1 84 ? 28.433 -0.285 -41.452 1.00 79.25 84 ASN A N 1
ATOM 641 C CA . ASN A 1 84 ? 29.720 0.300 -41.797 1.00 79.25 84 ASN A CA 1
ATOM 642 C C . ASN A 1 84 ? 30.230 -0.360 -43.082 1.00 79.25 84 ASN A C 1
ATOM 644 O O . ASN A 1 84 ? 30.634 -1.527 -43.075 1.00 79.25 84 ASN A O 1
ATOM 648 N N . ASN A 1 85 ? 30.228 0.407 -44.171 1.00 76.50 85 ASN A N 1
ATOM 649 C CA . ASN A 1 85 ? 30.658 -0.068 -45.484 1.00 76.50 85 ASN A CA 1
ATOM 650 C C . ASN A 1 85 ? 32.150 -0.427 -45.520 1.00 76.50 85 ASN A C 1
ATOM 652 O O . ASN A 1 85 ? 32.553 -1.305 -46.277 1.00 76.50 85 ASN A O 1
ATOM 656 N N . ALA A 1 86 ? 32.983 0.238 -44.714 1.00 81.44 86 ALA A N 1
ATOM 657 C CA . ALA A 1 86 ? 34.432 0.048 -44.741 1.00 81.44 86 ALA A CA 1
ATOM 658 C C . ALA A 1 86 ? 34.863 -1.326 -44.207 1.00 81.44 86 ALA A C 1
ATOM 660 O O . ALA A 1 86 ? 35.923 -1.826 -44.577 1.00 81.44 86 ALA A O 1
ATOM 661 N N . VAL A 1 87 ? 34.051 -1.928 -43.337 1.00 82.00 87 VAL A N 1
ATOM 662 C CA . VAL A 1 87 ? 34.318 -3.241 -42.727 1.00 82.00 87 VAL A CA 1
ATOM 663 C C . VAL A 1 87 ? 33.240 -4.276 -43.049 1.00 82.00 87 VAL A C 1
ATOM 665 O O . VAL A 1 87 ? 33.257 -5.350 -42.454 1.00 82.00 87 VAL A O 1
ATOM 668 N N . ASP A 1 88 ? 32.315 -3.949 -43.961 1.00 77.88 88 ASP A N 1
ATOM 669 C CA . ASP A 1 88 ? 31.176 -4.789 -44.361 1.00 77.88 88 ASP A CA 1
ATOM 670 C C . ASP A 1 88 ? 30.473 -5.435 -43.152 1.00 77.88 88 ASP A C 1
ATOM 672 O O . ASP A 1 88 ? 30.282 -6.649 -43.049 1.00 77.88 88 ASP A O 1
ATOM 676 N N . LYS A 1 89 ? 30.177 -4.608 -42.142 1.00 74.31 89 LYS A N 1
ATOM 677 C CA . LYS A 1 89 ? 29.669 -5.090 -40.856 1.00 74.31 89 LYS A CA 1
ATOM 678 C C . LYS A 1 89 ? 28.718 -4.095 -40.212 1.00 74.31 89 LYS A C 1
ATOM 680 O O . LYS A 1 89 ? 28.862 -2.882 -40.337 1.00 74.31 89 LYS A O 1
ATOM 685 N N . ILE A 1 90 ? 27.759 -4.631 -39.464 1.00 67.62 90 ILE A N 1
ATOM 686 C CA . ILE A 1 90 ? 26.875 -3.845 -38.606 1.00 67.62 90 ILE A CA 1
ATOM 687 C C . ILE A 1 90 ? 27.571 -3.559 -37.275 1.00 67.62 90 ILE A C 1
ATOM 689 O O . ILE A 1 90 ? 28.050 -4.471 -36.595 1.00 67.62 90 ILE A O 1
ATOM 693 N N . GLU A 1 91 ? 27.601 -2.283 -36.913 1.00 76.62 91 GLU A N 1
ATOM 694 C CA . GLU A 1 91 ? 28.067 -1.793 -35.622 1.00 76.62 91 GLU A CA 1
ATOM 695 C C . GLU A 1 91 ? 26.878 -1.400 -34.744 1.00 76.62 91 GLU A C 1
ATOM 697 O O . GLU A 1 91 ? 25.837 -0.953 -35.238 1.00 76.62 91 GLU A O 1
ATOM 702 N N . TYR A 1 92 ? 27.059 -1.553 -33.433 1.00 71.00 92 TYR A N 1
ATOM 703 C CA . TYR A 1 92 ? 26.040 -1.301 -32.421 1.00 71.00 92 TYR A CA 1
ATOM 704 C C . TYR A 1 92 ? 26.574 -0.327 -31.388 1.00 71.00 92 TYR A C 1
ATOM 706 O O . TYR A 1 92 ? 27.757 -0.356 -31.048 1.00 71.00 92 TYR A O 1
ATOM 714 N N . GLU A 1 93 ? 25.671 0.481 -30.861 1.00 81.81 93 GLU A N 1
ATOM 715 C CA . GLU A 1 93 ? 25.940 1.328 -29.715 1.00 81.81 93 GLU A CA 1
ATOM 716 C C . GLU A 1 93 ? 24.781 1.199 -28.734 1.00 81.81 93 GLU A C 1
ATOM 718 O O . GLU A 1 93 ? 23.611 1.169 -29.133 1.00 81.81 93 GLU A O 1
ATOM 723 N N . GLU A 1 94 ? 25.124 1.106 -27.456 1.00 82.38 94 GLU A N 1
ATOM 724 C CA . GLU A 1 94 ? 24.193 1.089 -26.338 1.00 82.38 94 GLU A CA 1
ATOM 725 C C . GLU A 1 94 ? 24.536 2.256 -25.419 1.00 82.38 94 GLU A C 1
ATOM 727 O O . GLU A 1 94 ? 25.711 2.549 -25.186 1.00 82.38 94 GLU A O 1
ATOM 732 N N . GLN A 1 95 ? 23.513 2.921 -24.895 1.00 82.94 95 GLN A N 1
ATOM 733 C CA . GLN A 1 95 ? 23.694 3.922 -23.855 1.00 82.94 95 GLN A CA 1
ATOM 734 C C . GLN A 1 95 ? 22.593 3.834 -22.807 1.00 82.94 95 GLN A C 1
ATOM 736 O O . GLN A 1 95 ? 21.475 3.388 -23.089 1.00 82.94 95 GLN A O 1
ATOM 741 N N . TYR A 1 96 ? 22.905 4.325 -21.609 1.00 82.50 96 TYR A N 1
ATOM 742 C CA . TYR A 1 96 ? 21.904 4.521 -20.575 1.00 82.50 96 TYR A CA 1
ATOM 743 C C . TYR A 1 96 ? 20.939 5.638 -20.966 1.00 82.50 96 TYR A C 1
ATOM 745 O O . TYR A 1 96 ? 21.307 6.639 -21.587 1.00 82.50 96 TYR A O 1
ATOM 753 N N . CYS A 1 97 ? 19.683 5.454 -20.601 1.00 78.19 97 CYS A N 1
ATOM 754 C CA . CYS A 1 97 ? 18.613 6.412 -20.810 1.00 78.19 97 CYS A CA 1
ATOM 755 C C . CYS A 1 97 ? 17.669 6.352 -19.627 1.00 78.19 97 CYS A C 1
ATOM 757 O O . CYS A 1 97 ? 17.536 5.299 -19.010 1.00 78.19 97 CYS A O 1
ATOM 759 N N . ASN A 1 98 ? 16.999 7.474 -19.365 1.00 75.81 98 ASN A N 1
ATOM 760 C CA . ASN A 1 98 ? 16.195 7.685 -18.169 1.00 75.81 98 ASN A CA 1
ATOM 761 C C . ASN A 1 98 ? 17.041 7.569 -16.883 1.00 75.81 98 ASN A C 1
ATOM 763 O O . ASN A 1 98 ? 17.823 6.651 -16.671 1.00 75.81 98 ASN A O 1
ATOM 767 N N . THR A 1 99 ? 16.989 8.605 -16.057 1.00 67.62 99 THR A N 1
ATOM 768 C CA . THR A 1 99 ? 17.737 8.676 -14.786 1.00 67.62 99 THR A CA 1
ATOM 769 C C . THR A 1 99 ? 16.852 9.129 -13.635 1.00 67.62 99 THR A C 1
ATOM 771 O O . THR A 1 99 ? 17.277 9.123 -12.484 1.00 67.62 99 THR A O 1
ATOM 774 N N . GLN A 1 100 ? 15.610 9.504 -13.936 1.00 63.50 100 GLN A N 1
ATOM 775 C CA . GLN A 1 100 ? 14.560 9.730 -12.960 1.00 63.50 100 GLN A CA 1
ATOM 776 C C . GLN A 1 100 ? 14.240 8.419 -12.252 1.00 63.50 100 GLN A C 1
ATOM 778 O O . GLN A 1 100 ? 14.021 7.437 -12.941 1.00 63.50 100 GLN A O 1
ATOM 783 N N . CYS A 1 101 ? 14.169 8.384 -10.923 1.00 62.56 101 CYS A N 1
ATOM 784 C CA . CYS A 1 101 ? 13.742 7.172 -10.225 1.00 62.56 101 CYS A CA 1
ATOM 785 C C . CYS A 1 101 ? 12.293 6.817 -10.595 1.00 62.56 101 CYS A C 1
ATOM 787 O O . CYS A 1 101 ? 11.443 7.710 -10.698 1.00 62.56 101 CYS A O 1
ATOM 789 N N . CYS A 1 102 ? 11.998 5.535 -10.795 1.00 58.06 102 CYS A N 1
ATOM 790 C CA . CYS A 1 102 ? 10.619 5.084 -10.889 1.00 58.06 102 CYS A CA 1
ATOM 791 C C . CYS A 1 102 ? 9.912 5.292 -9.548 1.00 58.06 102 CYS A C 1
ATOM 793 O O . CYS A 1 102 ? 10.523 5.123 -8.488 1.00 58.06 102 CYS A O 1
ATOM 795 N N . PRO A 1 103 ? 8.614 5.634 -9.567 1.00 63.75 103 PRO A N 1
ATOM 796 C CA . PRO A 1 103 ? 7.809 5.485 -8.372 1.00 63.75 103 PRO A CA 1
ATOM 797 C C . PRO A 1 103 ? 7.845 4.012 -7.948 1.00 63.75 103 PRO A C 1
ATOM 799 O O . PRO A 1 103 ? 7.837 3.124 -8.797 1.00 63.75 103 PRO A O 1
ATOM 802 N N . GLY A 1 104 ? 7.909 3.742 -6.647 1.00 68.31 104 GLY A N 1
ATOM 803 C CA . GLY A 1 104 ? 7.841 2.370 -6.157 1.00 68.31 104 GLY A CA 1
ATOM 804 C C . GLY A 1 104 ? 6.508 1.726 -6.539 1.00 68.31 104 GLY A C 1
ATOM 805 O O . GLY A 1 104 ? 5.456 2.313 -6.283 1.00 68.31 104 GLY A O 1
ATOM 806 N N . GLU A 1 105 ? 6.530 0.541 -7.150 1.00 78.12 105 GLU A N 1
ATOM 807 C CA . GLU A 1 105 ? 5.317 -0.156 -7.593 1.00 78.12 105 GLU A CA 1
ATOM 808 C C . GLU A 1 105 ? 5.199 -1.536 -6.944 1.00 78.12 105 GLU A C 1
ATOM 810 O O . GLU A 1 105 ? 6.147 -2.322 -6.935 1.00 78.12 105 GLU A O 1
ATOM 815 N N . VAL A 1 106 ? 4.016 -1.845 -6.407 1.00 81.38 106 VAL A N 1
ATOM 816 C CA . VAL A 1 106 ? 3.683 -3.164 -5.846 1.00 81.38 106 VAL A CA 1
ATOM 817 C C . VAL A 1 106 ? 2.407 -3.662 -6.518 1.00 81.38 106 VAL A C 1
ATOM 819 O O . VAL A 1 106 ? 1.292 -3.261 -6.173 1.00 81.38 106 VAL A O 1
ATOM 822 N N . GLY A 1 107 ? 2.559 -4.502 -7.541 1.00 82.69 107 GLY A N 1
ATOM 823 C CA . GLY A 1 107 ? 1.450 -4.825 -8.438 1.00 82.69 107 GLY A CA 1
ATOM 824 C C . GLY A 1 107 ? 0.912 -3.546 -9.089 1.00 82.69 107 GLY A C 1
ATOM 825 O O . GLY A 1 107 ? 1.642 -2.847 -9.773 1.00 82.69 107 GLY A O 1
ATOM 826 N N . ASN A 1 108 ? -0.351 -3.205 -8.829 1.00 84.75 108 ASN A N 1
ATOM 827 C CA . ASN A 1 108 ? -0.986 -1.988 -9.358 1.00 84.75 108 ASN A CA 1
ATOM 828 C C . ASN A 1 108 ? -0.929 -0.787 -8.388 1.00 84.75 108 ASN A C 1
ATOM 830 O O . ASN A 1 108 ? -1.512 0.263 -8.663 1.00 84.75 108 ASN A O 1
ATOM 834 N N . CYS A 1 109 ? -0.296 -0.945 -7.224 1.00 87.38 109 CYS A N 1
ATOM 835 C CA . CYS A 1 109 ? -0.070 0.128 -6.259 1.00 87.38 109 CYS A CA 1
ATOM 836 C C . CYS A 1 109 ? 1.166 0.926 -6.688 1.00 87.38 109 CYS A C 1
ATOM 838 O O . CYS A 1 109 ? 2.286 0.555 -6.353 1.00 87.38 109 CYS A O 1
ATOM 840 N N . VAL A 1 110 ? 0.951 2.008 -7.441 1.00 89.56 110 VAL A N 1
ATOM 841 C CA . VAL A 1 110 ? 2.003 2.960 -7.831 1.00 89.56 110 VAL A CA 1
ATOM 842 C C . VAL A 1 110 ? 2.105 4.042 -6.762 1.00 89.56 110 VAL A C 1
ATOM 844 O O . VAL A 1 110 ? 1.181 4.847 -6.613 1.00 89.56 110 VAL A O 1
ATOM 847 N N . ILE A 1 111 ? 3.200 4.050 -6.004 1.00 88.94 111 ILE A N 1
ATOM 848 C CA . ILE A 1 111 ? 3.427 4.992 -4.906 1.00 88.94 111 ILE A CA 1
ATOM 849 C C . ILE A 1 111 ? 3.747 6.364 -5.489 1.00 88.94 111 ILE A C 1
ATOM 851 O O . ILE A 1 111 ? 4.674 6.518 -6.277 1.00 88.94 111 ILE A O 1
ATOM 855 N N . ARG A 1 112 ? 2.973 7.376 -5.111 1.00 87.75 112 ARG A N 1
ATOM 856 C CA . ARG A 1 112 ? 3.131 8.759 -5.567 1.00 87.75 112 ARG A CA 1
ATOM 857 C C . ARG A 1 112 ? 3.234 9.687 -4.372 1.00 87.75 112 ARG A C 1
ATOM 859 O O . ARG A 1 112 ? 2.692 9.389 -3.313 1.00 87.75 112 ARG A O 1
ATOM 866 N N . LYS A 1 113 ? 3.872 10.831 -4.584 1.00 87.38 113 LYS A N 1
ATOM 867 C CA . LYS A 1 113 ? 3.894 11.940 -3.632 1.00 87.38 113 LYS A CA 1
ATOM 868 C C . LYS A 1 113 ? 2.574 12.706 -3.722 1.00 87.38 113 LYS A C 1
ATOM 870 O O . LYS A 1 113 ? 2.129 13.023 -4.825 1.00 87.38 113 LYS A O 1
ATOM 875 N N . GLU A 1 114 ? 1.933 12.907 -2.577 1.00 85.56 114 GLU A N 1
ATOM 876 C CA . GLU A 1 114 ? 0.691 13.667 -2.379 1.00 85.56 114 GLU A CA 1
ATOM 877 C C . GLU A 1 114 ? -0.436 13.394 -3.402 1.00 85.56 114 GLU A C 1
ATOM 879 O O . GLU A 1 114 ? -1.042 14.326 -3.947 1.00 85.56 114 GLU A O 1
ATOM 884 N N . PRO A 1 115 ? -0.769 12.127 -3.714 1.00 87.19 115 PRO A N 1
ATOM 885 C CA . PRO A 1 115 ? -1.802 11.859 -4.698 1.00 87.19 115 PRO A CA 1
ATOM 886 C C . PRO A 1 115 ? -3.175 12.262 -4.153 1.00 87.19 115 PRO A C 1
ATOM 888 O O . PRO A 1 115 ? -3.533 11.954 -3.019 1.00 87.19 115 PRO A O 1
ATOM 891 N N . GLN A 1 116 ? -4.007 12.862 -5.007 1.00 85.81 116 GLN A N 1
ATOM 892 C CA . GLN A 1 116 ? -5.393 13.229 -4.667 1.00 85.81 116 GLN A CA 1
ATOM 893 C C . GLN A 1 116 ? -6.273 12.018 -4.311 1.00 85.81 116 GLN A C 1
ATOM 895 O O . GLN A 1 116 ? -7.336 12.167 -3.718 1.00 85.81 116 GLN A O 1
ATOM 900 N N . THR A 1 117 ? -5.840 10.815 -4.686 1.00 89.56 117 THR A N 1
ATOM 901 C CA . THR A 1 117 ? -6.518 9.556 -4.369 1.00 89.56 117 THR A CA 1
ATOM 902 C C . THR A 1 117 ? -6.123 8.982 -3.011 1.00 89.56 117 THR A C 1
ATOM 904 O O . THR A 1 117 ? -6.690 7.961 -2.638 1.00 89.56 117 THR A O 1
ATOM 907 N N . ALA A 1 118 ? -5.164 9.582 -2.292 1.00 91.94 118 ALA A N 1
ATOM 908 C CA . ALA A 1 118 ? -4.690 9.071 -1.008 1.00 91.94 118 ALA A CA 1
ATOM 909 C C . ALA A 1 118 ? -5.858 8.840 -0.039 1.00 91.94 118 ALA A C 1
ATOM 911 O O . ALA A 1 118 ? -6.632 9.751 0.254 1.00 91.94 118 ALA A O 1
ATOM 912 N N . LEU A 1 119 ? -5.972 7.608 0.461 1.00 93.62 119 LEU A N 1
ATOM 913 C CA . LEU A 1 119 ? -6.983 7.254 1.460 1.00 93.62 119 LEU A CA 1
ATOM 914 C C . LEU A 1 119 ? -6.549 7.641 2.873 1.00 93.62 119 LEU A C 1
ATOM 916 O O . LEU A 1 119 ? -7.399 7.900 3.717 1.00 93.62 119 LEU A O 1
ATOM 920 N N . GLY A 1 120 ? -5.240 7.645 3.135 1.00 92.31 120 GLY A N 1
ATOM 921 C CA . GLY A 1 120 ? -4.676 8.107 4.394 1.00 92.31 120 GLY A CA 1
ATOM 922 C C . GLY A 1 120 ? -4.184 9.544 4.287 1.00 92.31 120 GLY A C 1
ATOM 923 O O . GLY A 1 120 ? -3.492 9.882 3.327 1.00 92.31 120 GLY A O 1
ATOM 924 N N . TYR A 1 121 ? -4.540 10.382 5.254 1.00 89.00 121 TYR A N 1
ATOM 925 C CA . TYR A 1 121 ? -4.062 11.760 5.358 1.00 89.00 121 TYR A CA 1
ATOM 926 C C . TYR A 1 121 ? -4.034 12.214 6.829 1.00 89.00 121 TYR A C 1
ATOM 928 O O . TYR A 1 121 ? -4.708 11.638 7.677 1.00 89.00 121 TYR A O 1
ATOM 936 N N . GLU A 1 122 ? -3.242 13.235 7.157 1.00 85.50 122 GLU A N 1
ATOM 937 C CA . GLU A 1 122 ? -3.111 13.707 8.538 1.00 85.50 122 GLU A CA 1
ATOM 938 C C . GLU A 1 122 ? -4.270 14.657 8.869 1.00 85.50 122 GLU A C 1
ATOM 940 O O . GLU A 1 122 ? -4.696 15.462 8.031 1.00 85.50 122 GLU A O 1
ATOM 945 N N . ALA A 1 123 ? -4.815 14.557 10.080 1.00 79.94 123 ALA A N 1
ATOM 946 C CA . ALA A 1 123 ? -5.866 15.434 10.568 1.00 79.94 123 ALA A CA 1
ATOM 947 C C . ALA A 1 123 ? -5.278 16.807 10.931 1.00 79.94 123 ALA A C 1
ATOM 949 O O . ALA A 1 123 ? -4.900 17.015 12.075 1.00 79.94 123 ALA A O 1
ATOM 950 N N . LEU A 1 124 ? -5.207 17.706 9.939 1.00 66.12 124 LEU A N 1
ATOM 951 C CA . LEU A 1 124 ? -4.940 19.153 10.037 1.00 66.12 124 LEU A CA 1
ATOM 952 C C . LEU A 1 124 ? -4.410 19.621 11.405 1.00 66.12 124 LEU A C 1
ATOM 954 O O . LEU A 1 124 ? -5.179 20.069 12.258 1.00 66.12 124 LEU A O 1
ATOM 958 N N . THR A 1 125 ? -3.096 19.583 11.596 1.00 52.66 125 THR A N 1
ATOM 959 C CA . THR A 1 125 ? -2.450 20.437 12.593 1.00 52.66 125 THR A CA 1
ATOM 960 C C . THR A 1 125 ? -2.058 21.739 11.892 1.00 52.66 125 THR A C 1
ATOM 962 O O . THR A 1 125 ? -1.637 21.735 10.738 1.00 52.66 125 THR A O 1
ATOM 965 N N . ASN A 1 126 ? -2.271 22.883 12.547 1.00 50.97 126 ASN A N 1
ATOM 966 C CA . ASN A 1 126 ? -1.808 24.201 12.092 1.00 50.97 126 ASN A CA 1
ATOM 967 C C . ASN A 1 126 ? -0.272 24.262 12.129 1.00 50.97 126 ASN A C 1
ATOM 969 O O . ASN A 1 126 ? 0.300 24.992 12.934 1.00 50.97 126 ASN A O 1
ATOM 973 N N . SER A 1 127 ? 0.404 23.457 11.323 1.00 48.62 127 SER A N 1
ATOM 974 C CA . SER A 1 127 ? 1.848 23.346 11.363 1.00 48.62 127 SER A CA 1
ATOM 975 C C . SER A 1 127 ? 2.396 23.417 9.951 1.00 48.62 127 SER A C 1
ATOM 977 O O . SER A 1 127 ? 1.963 22.675 9.072 1.00 48.62 127 SER A O 1
ATOM 979 N N . ASP A 1 128 ? 3.378 24.297 9.767 1.00 48.97 128 ASP A N 1
ATOM 980 C CA . ASP A 1 128 ? 4.299 24.402 8.627 1.00 48.97 128 ASP A CA 1
ATOM 981 C C . ASP A 1 128 ? 5.161 23.123 8.453 1.00 48.97 128 ASP A C 1
ATOM 983 O O . ASP A 1 128 ? 6.339 23.176 8.098 1.00 48.97 128 ASP A O 1
ATOM 987 N N . SER A 1 129 ? 4.602 21.953 8.765 1.00 53.06 129 SER A N 1
ATOM 988 C CA . SER A 1 129 ? 5.296 20.676 8.785 1.00 53.06 129 SER A CA 1
ATOM 989 C C . SER A 1 129 ? 5.476 20.139 7.371 1.00 53.06 129 SER A C 1
ATOM 991 O O . SER A 1 129 ? 4.525 19.887 6.635 1.00 53.06 129 SER A O 1
ATOM 993 N N . ILE A 1 130 ? 6.741 19.963 7.012 1.00 50.94 130 ILE A N 1
ATOM 994 C CA . ILE A 1 130 ? 7.279 19.538 5.716 1.00 50.94 130 ILE A CA 1
ATOM 995 C C . ILE A 1 130 ? 7.136 18.023 5.459 1.00 50.94 130 ILE A C 1
ATOM 997 O O . ILE A 1 130 ? 8.061 17.397 4.940 1.00 50.94 130 ILE A O 1
ATOM 1001 N N . TYR A 1 131 ? 6.023 17.396 5.848 1.00 66.06 131 TYR A N 1
ATOM 1002 C CA . TYR A 1 131 ? 5.872 15.949 5.665 1.00 66.06 131 TYR A CA 1
ATOM 1003 C C . TYR A 1 131 ? 5.553 15.610 4.215 1.00 66.06 131 TYR A C 1
ATOM 1005 O O . TYR A 1 131 ? 4.576 16.089 3.643 1.00 66.06 131 TYR A O 1
ATOM 1013 N N . GLU A 1 132 ? 6.345 14.716 3.633 1.00 74.06 132 GLU A N 1
ATOM 1014 C CA . GLU A 1 132 ? 6.088 14.205 2.295 1.00 74.06 132 GLU A CA 1
ATOM 1015 C C . GLU A 1 132 ? 5.183 12.971 2.383 1.00 74.06 132 GLU A C 1
ATOM 1017 O O . GLU A 1 132 ? 5.629 11.870 2.706 1.00 74.06 132 GLU A O 1
ATOM 1022 N N . LEU A 1 133 ? 3.884 13.153 2.124 1.00 85.62 133 LEU A N 1
ATOM 1023 C CA . LEU A 1 133 ? 2.945 12.037 2.028 1.00 85.62 133 LEU A CA 1
ATOM 1024 C C . LEU A 1 133 ? 3.253 11.223 0.771 1.00 85.62 133 LEU A C 1
ATOM 1026 O O . LEU A 1 133 ? 3.103 11.713 -0.348 1.00 85.62 133 LEU A O 1
ATOM 1030 N N . GLU A 1 134 ? 3.577 9.948 0.944 1.00 90.19 134 GLU A N 1
ATOM 1031 C CA . GLU A 1 134 ? 3.623 8.980 -0.146 1.00 90.19 134 GLU A CA 1
ATOM 1032 C C . GLU A 1 134 ? 2.423 8.046 -0.056 1.00 90.19 134 GLU A C 1
ATOM 1034 O O . GLU A 1 134 ? 2.127 7.484 0.994 1.00 90.19 134 GLU A O 1
ATOM 1039 N N . SER A 1 135 ? 1.700 7.853 -1.153 1.00 93.38 135 SER A N 1
ATOM 1040 C CA . SER A 1 135 ? 0.516 7.003 -1.137 1.00 93.38 135 SER A CA 1
ATOM 1041 C C . SER A 1 135 ? 0.272 6.321 -2.474 1.00 93.38 135 SER A C 1
ATOM 1043 O O . SER A 1 135 ? 0.692 6.785 -3.532 1.00 93.38 135 SER A O 1
ATOM 1045 N N . CYS A 1 136 ? -0.424 5.193 -2.423 1.00 93.25 136 CYS A N 1
ATOM 1046 C CA . CYS A 1 136 ? -1.013 4.556 -3.589 1.00 93.25 136 CYS A CA 1
ATOM 1047 C C . CYS A 1 136 ? -2.450 4.153 -3.256 1.00 93.25 136 CYS A C 1
ATOM 1049 O O . CYS A 1 136 ? -2.814 3.956 -2.091 1.00 93.25 136 CYS A O 1
ATOM 1051 N N . THR A 1 137 ? -3.279 3.983 -4.279 1.00 94.12 137 THR A N 1
ATOM 1052 C CA . THR A 1 137 ? -4.648 3.497 -4.104 1.00 94.12 137 THR A CA 1
ATOM 1053 C C . THR A 1 137 ? -5.034 2.629 -5.283 1.00 94.12 137 THR A C 1
ATOM 1055 O O . THR A 1 137 ? -4.789 2.986 -6.434 1.00 94.12 137 THR A O 1
ATOM 1058 N N . THR A 1 138 ? -5.629 1.475 -5.001 1.00 92.12 138 THR A N 1
ATOM 1059 C CA . THR A 1 138 ? -6.087 0.521 -6.008 1.00 92.12 138 THR A CA 1
ATOM 1060 C C . THR A 1 138 ? -7.483 0.012 -5.657 1.00 92.12 138 THR A C 1
ATOM 1062 O O . THR A 1 138 ? -7.959 0.159 -4.533 1.00 92.12 138 THR A O 1
ATOM 1065 N N . ASN A 1 139 ? -8.163 -0.601 -6.625 1.00 87.31 139 ASN A N 1
ATOM 1066 C CA . ASN A 1 139 ? -9.458 -1.253 -6.412 1.00 87.31 139 ASN A CA 1
ATOM 1067 C C . ASN A 1 139 ? -9.472 -2.675 -6.994 1.00 87.31 139 ASN A C 1
ATOM 1069 O O . ASN A 1 139 ? -10.482 -3.155 -7.501 1.00 87.31 139 ASN A O 1
ATOM 1073 N N . ASN A 1 140 ? -8.323 -3.349 -6.959 1.00 80.88 140 ASN A N 1
ATOM 1074 C CA . ASN A 1 140 ? -8.148 -4.631 -7.651 1.00 80.88 140 ASN A CA 1
ATOM 1075 C C . ASN A 1 140 ? -8.505 -5.842 -6.789 1.00 80.88 140 ASN A C 1
ATOM 1077 O O . ASN A 1 140 ? -8.363 -6.979 -7.227 1.00 80.88 140 ASN A O 1
ATOM 1081 N N . ASN A 1 141 ? -8.969 -5.603 -5.563 1.00 83.56 141 ASN A N 1
ATOM 1082 C CA . ASN A 1 141 ? -9.350 -6.647 -4.633 1.00 83.56 141 ASN A CA 1
ATOM 1083 C C . ASN A 1 141 ? -10.855 -6.597 -4.370 1.00 83.56 141 ASN A C 1
ATOM 1085 O O . ASN A 1 141 ? -11.364 -5.660 -3.755 1.00 83.56 141 ASN A O 1
ATOM 1089 N N . SER A 1 142 ? -11.586 -7.599 -4.853 1.00 85.62 142 SER A N 1
ATOM 1090 C CA . SER A 1 142 ? -13.032 -7.716 -4.644 1.00 85.62 142 SER A CA 1
ATOM 1091 C C . SER A 1 142 ? -13.402 -8.355 -3.302 1.00 85.62 142 SER A C 1
ATOM 1093 O O . SER A 1 142 ? -14.564 -8.282 -2.910 1.00 85.62 142 SER A O 1
ATOM 1095 N N . ARG A 1 143 ? -12.441 -8.962 -2.592 1.00 86.81 143 ARG A N 1
ATOM 1096 C CA . ARG A 1 143 ? -12.693 -9.836 -1.436 1.00 86.81 143 ARG A CA 1
ATOM 1097 C C . ARG A 1 143 ? -12.478 -9.173 -0.086 1.00 86.81 143 ARG A C 1
ATOM 1099 O O . ARG A 1 143 ? -13.126 -9.580 0.870 1.00 86.81 143 ARG A O 1
ATOM 1106 N N . TYR A 1 144 ? -11.548 -8.232 0.001 1.00 90.31 144 TYR A N 1
ATOM 1107 C CA . TYR A 1 144 ? -11.205 -7.478 1.208 1.00 90.31 144 TYR A CA 1
ATOM 1108 C C . TYR A 1 144 ? -10.522 -6.168 0.818 1.00 90.31 144 TYR A C 1
ATOM 1110 O O . TYR A 1 144 ? -10.125 -5.980 -0.335 1.00 90.31 144 TYR A O 1
ATOM 1118 N N . GLU A 1 145 ? -10.390 -5.274 1.788 1.00 94.12 145 GLU A N 1
ATOM 1119 C CA . GLU A 1 145 ? -9.583 -4.068 1.686 1.00 94.12 145 GLU A CA 1
ATOM 1120 C C . GLU A 1 145 ? -8.312 -4.23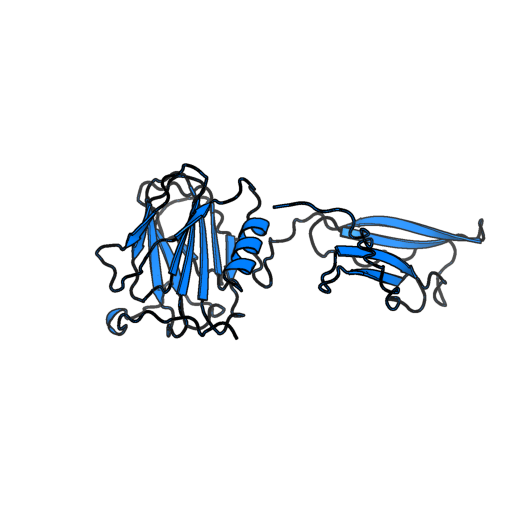9 2.524 1.00 94.12 145 GLU A C 1
ATOM 1122 O O . GLU A 1 145 ? -8.390 -4.528 3.718 1.00 94.12 145 GLU A O 1
ATOM 1127 N N . LEU A 1 146 ? -7.145 -4.102 1.890 1.00 94.56 146 LEU A N 1
ATOM 1128 C CA . LEU A 1 146 ? -5.843 -4.131 2.559 1.00 94.56 146 LEU A CA 1
ATOM 1129 C C . LEU A 1 146 ? -5.272 -2.714 2.600 1.00 94.56 146 LEU A C 1
ATOM 1131 O O . LEU A 1 146 ? -4.849 -2.184 1.569 1.00 94.56 146 LEU A O 1
ATOM 1135 N N . HIS A 1 147 ? -5.251 -2.116 3.787 1.00 96.69 147 HIS A N 1
ATOM 1136 C CA . HIS A 1 147 ? -4.698 -0.784 4.007 1.00 96.69 147 HIS A CA 1
ATOM 1137 C C . HIS A 1 147 ? -3.413 -0.875 4.816 1.00 96.69 147 HIS A C 1
ATOM 1139 O O . HIS A 1 147 ? -3.385 -1.487 5.883 1.00 96.69 147 HIS A O 1
ATOM 1145 N N . ILE A 1 148 ? -2.358 -0.248 4.309 1.00 95.69 148 ILE A N 1
ATOM 1146 C CA . ILE A 1 148 ? -1.043 -0.227 4.939 1.00 95.69 148 ILE A CA 1
ATOM 1147 C C . ILE A 1 148 ? -0.707 1.218 5.291 1.00 95.69 148 ILE A C 1
ATOM 1149 O O . ILE A 1 148 ? -0.683 2.078 4.411 1.00 95.69 148 ILE A O 1
ATOM 1153 N N . ILE A 1 149 ? -0.435 1.476 6.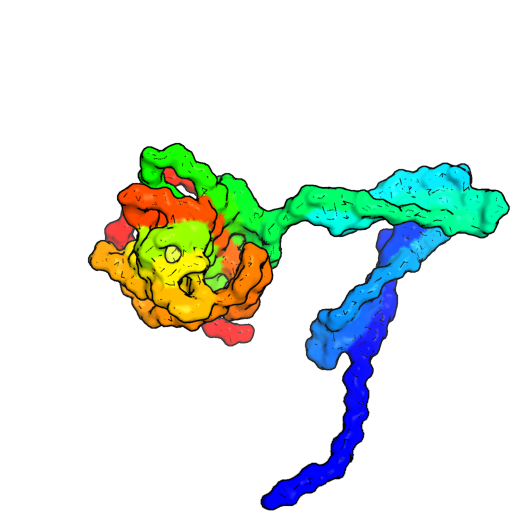566 1.00 94.75 149 ILE A N 1
ATOM 1154 C CA . ILE A 1 149 ? 0.081 2.751 7.059 1.00 94.75 149 ILE A CA 1
ATOM 1155 C C . ILE A 1 149 ? 1.502 2.511 7.548 1.00 94.75 149 ILE A C 1
ATOM 1157 O O . ILE A 1 149 ? 1.739 1.609 8.347 1.00 94.75 149 ILE A O 1
ATOM 1161 N N . SER A 1 150 ? 2.438 3.319 7.069 1.00 91.88 150 SER A N 1
ATOM 1162 C CA . SER A 1 150 ? 3.838 3.279 7.461 1.00 91.88 150 SER A CA 1
ATOM 1163 C C . SER A 1 150 ? 4.276 4.650 7.943 1.00 91.88 150 SER A C 1
ATOM 1165 O O . SER A 1 150 ? 4.090 5.642 7.240 1.00 91.88 150 SER A O 1
ATOM 1167 N N . ILE A 1 151 ? 4.890 4.703 9.118 1.00 88.50 151 ILE A N 1
ATOM 1168 C CA . ILE A 1 151 ? 5.397 5.946 9.697 1.00 88.50 151 ILE A CA 1
ATOM 1169 C C . ILE A 1 151 ? 6.881 5.835 10.011 1.00 88.50 151 ILE A C 1
ATOM 1171 O O . ILE A 1 151 ? 7.346 4.886 10.645 1.00 88.50 151 ILE A O 1
ATOM 1175 N N . PHE A 1 152 ? 7.621 6.850 9.591 1.00 83.19 152 PHE A N 1
ATOM 1176 C CA . PHE A 1 152 ? 8.969 7.107 10.059 1.00 83.19 152 PHE A CA 1
ATOM 1177 C C . PHE A 1 152 ? 8.917 8.333 10.965 1.00 83.19 152 PHE A C 1
ATOM 1179 O O . PHE A 1 152 ? 9.071 9.451 10.494 1.00 83.19 152 PHE A O 1
ATOM 1186 N N . GLY A 1 153 ? 8.617 8.136 12.244 1.00 77.06 153 GLY A N 1
ATOM 1187 C CA . GLY A 1 153 ? 8.494 9.223 13.213 1.00 77.06 153 GLY A CA 1
ATOM 1188 C C . GLY A 1 153 ? 9.045 8.823 14.575 1.00 77.06 153 GLY A C 1
ATOM 1189 O O . GLY A 1 153 ? 9.474 7.681 14.771 1.00 77.06 153 GLY A O 1
ATOM 1190 N N . SER A 1 154 ? 9.090 9.775 15.498 1.00 76.56 154 SER A N 1
ATOM 1191 C CA . SER A 1 154 ? 9.722 9.612 16.813 1.00 76.56 154 SER A CA 1
ATOM 1192 C C . SER A 1 154 ? 8.732 9.623 17.976 1.00 76.56 154 SER A C 1
ATOM 1194 O O . SER A 1 154 ? 9.144 9.339 19.101 1.00 76.56 154 SER A O 1
ATOM 1196 N N . ASP A 1 155 ? 7.451 9.908 17.723 1.00 82.12 155 ASP A N 1
ATOM 1197 C CA . ASP A 1 155 ? 6.435 9.925 18.770 1.00 82.12 155 ASP A CA 1
ATOM 1198 C C . ASP A 1 155 ? 6.146 8.514 19.298 1.00 82.12 155 ASP A C 1
ATOM 1200 O O . ASP A 1 155 ? 6.127 7.527 18.563 1.00 82.12 155 ASP A O 1
ATOM 1204 N N . GLU A 1 156 ? 5.864 8.411 20.594 1.00 87.12 156 GLU A N 1
ATOM 1205 C CA . GLU A 1 156 ? 5.522 7.127 21.216 1.00 87.12 156 GLU A CA 1
ATOM 1206 C C . GLU A 1 156 ? 4.102 6.666 20.860 1.00 87.12 156 GLU A C 1
ATOM 1208 O O . GLU A 1 156 ? 3.799 5.476 20.929 1.00 87.12 156 GLU A O 1
ATOM 1213 N N . VAL A 1 157 ? 3.210 7.597 20.504 1.00 89.88 157 VAL A N 1
ATOM 1214 C CA . VAL A 1 157 ? 1.781 7.336 20.295 1.00 89.88 157 VAL A CA 1
ATOM 1215 C C . VAL A 1 157 ? 1.317 7.978 18.996 1.00 89.88 157 VAL A C 1
ATOM 1217 O O . VAL A 1 157 ? 1.515 9.170 18.793 1.00 89.88 157 VAL A O 1
ATOM 1220 N N . TYR A 1 158 ? 0.616 7.201 18.171 1.00 90.69 158 TYR A N 1
ATOM 1221 C CA . TYR A 1 158 ? -0.051 7.683 16.960 1.00 90.69 158 TYR A CA 1
ATOM 1222 C C . TYR A 1 158 ? -1.524 7.282 16.981 1.00 90.69 158 TYR A C 1
ATOM 1224 O O . TYR A 1 158 ? -1.861 6.131 17.278 1.00 90.69 158 TYR A O 1
ATOM 1232 N N . GLU A 1 159 ? -2.411 8.217 16.640 1.00 92.12 159 GLU A N 1
ATOM 1233 C CA . GLU A 1 159 ? -3.838 7.941 16.483 1.00 92.12 159 GLU A CA 1
ATOM 1234 C C . GLU A 1 159 ? -4.190 7.627 15.027 1.00 92.12 159 GLU A C 1
ATOM 1236 O O . GLU A 1 159 ? -3.810 8.355 14.114 1.00 92.12 159 GLU A O 1
ATOM 1241 N N . VAL A 1 160 ? -4.988 6.582 14.804 1.00 93.81 160 VAL A N 1
ATOM 1242 C CA . VAL A 1 160 ? -5.576 6.251 13.501 1.00 93.81 160 VAL A CA 1
ATOM 1243 C C . VAL A 1 160 ? -7.091 6.340 13.610 1.00 93.81 160 VAL A C 1
ATOM 1245 O O . VAL A 1 160 ? -7.708 5.583 14.353 1.00 93.81 160 VAL A O 1
ATOM 1248 N N . SER A 1 161 ? -7.705 7.256 12.868 1.00 93.62 161 SER A N 1
ATOM 1249 C CA . SER A 1 161 ? -9.157 7.434 12.799 1.00 93.62 161 SER A CA 1
ATOM 1250 C C . SER A 1 161 ? -9.701 6.854 11.496 1.00 93.62 161 SER A C 1
ATOM 1252 O O . SER A 1 161 ? -9.412 7.364 10.413 1.00 93.62 161 SER A O 1
ATOM 1254 N N . ILE A 1 162 ? -10.504 5.796 11.586 1.00 93.56 162 ILE A N 1
ATOM 1255 C CA . ILE A 1 162 ? -11.140 5.169 10.425 1.00 93.56 162 ILE A CA 1
ATOM 1256 C C . ILE A 1 162 ? -12.378 5.974 10.022 1.00 93.56 162 ILE A C 1
ATOM 1258 O O . ILE A 1 162 ? -13.295 6.170 10.820 1.00 93.56 162 ILE A O 1
ATOM 1262 N N . LYS A 1 163 ? -12.427 6.409 8.761 1.00 91.88 163 LYS A N 1
ATOM 1263 C CA . LYS A 1 163 ? -13.501 7.234 8.200 1.00 91.88 163 LYS A CA 1
ATOM 1264 C C . LYS A 1 163 ? -14.179 6.518 7.023 1.00 91.88 163 LYS A C 1
ATOM 1266 O O . LYS A 1 163 ? -13.632 6.478 5.925 1.00 91.88 163 LYS A O 1
ATOM 1271 N N . PRO A 1 164 ? -15.374 5.939 7.202 1.00 90.44 164 PRO A N 1
ATOM 1272 C CA . PRO A 1 164 ? -16.115 5.359 6.088 1.00 90.44 164 PRO A CA 1
ATOM 1273 C C . PRO A 1 164 ? -16.500 6.429 5.062 1.00 90.44 164 PRO A C 1
ATOM 1275 O O . PRO A 1 164 ? -17.146 7.420 5.403 1.00 90.44 164 PRO A O 1
ATOM 1278 N N . ARG A 1 165 ? -16.148 6.205 3.795 1.00 87.38 165 ARG A N 1
ATOM 1279 C CA . ARG A 1 165 ? -16.535 7.077 2.664 1.00 87.38 165 ARG A CA 1
ATOM 1280 C C . ARG A 1 165 ? -17.761 6.581 1.892 1.00 87.38 165 ARG A C 1
ATOM 1282 O O . ARG A 1 165 ? -18.194 7.193 0.922 1.00 87.38 165 ARG A O 1
ATOM 1289 N N . GLY A 1 166 ? -18.303 5.442 2.302 1.00 84.69 166 GLY A N 1
ATOM 1290 C CA . GLY A 1 166 ? -19.437 4.778 1.677 1.00 84.69 166 GLY A CA 1
ATOM 1291 C C . GLY A 1 166 ? -19.738 3.463 2.384 1.00 84.69 166 GLY A C 1
ATOM 1292 O O . GLY A 1 166 ? -19.344 3.257 3.532 1.00 84.69 166 GLY A O 1
ATOM 1293 N N . SER A 1 167 ? -20.430 2.555 1.697 1.00 84.56 167 SER A N 1
ATOM 1294 C CA . SER A 1 167 ? -20.744 1.236 2.249 1.00 84.56 167 SER A CA 1
ATOM 1295 C C . SER A 1 167 ? -19.471 0.409 2.466 1.00 84.56 167 SER A C 1
ATOM 1297 O O . SER A 1 167 ? -18.713 0.165 1.525 1.00 84.56 167 SER A O 1
ATOM 1299 N N . VAL A 1 168 ? -19.264 -0.057 3.699 1.00 88.44 168 VAL A N 1
ATOM 1300 C CA . VAL A 1 168 ? 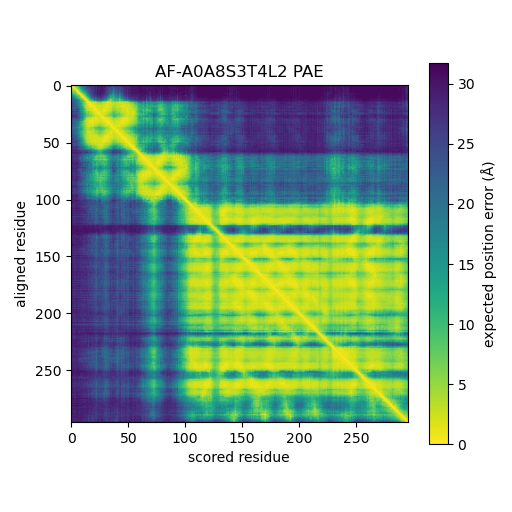-18.186 -0.988 4.066 1.00 88.44 168 VAL A CA 1
ATOM 1301 C C . VAL A 1 168 ? -18.717 -2.411 3.924 1.00 88.44 168 VAL A C 1
ATOM 1303 O O . VAL A 1 168 ? -19.301 -2.974 4.843 1.00 88.44 168 VAL A O 1
ATOM 1306 N N . ILE A 1 169 ? -18.579 -2.959 2.718 1.00 87.25 169 ILE A N 1
ATOM 1307 C CA . ILE A 1 169 ? -19.081 -4.299 2.358 1.00 87.25 169 ILE A CA 1
ATOM 1308 C C . ILE A 1 169 ? -17.969 -5.345 2.240 1.00 87.25 169 ILE A C 1
ATOM 1310 O O . ILE A 1 169 ? -18.251 -6.521 2.019 1.00 87.25 169 ILE A O 1
ATOM 1314 N N . LYS A 1 170 ? -16.709 -4.918 2.357 1.00 90.00 170 LYS A N 1
ATOM 1315 C CA . LYS A 1 170 ? -15.528 -5.777 2.320 1.00 90.00 170 LYS A CA 1
ATOM 1316 C C . LYS A 1 170 ? -14.877 -5.826 3.708 1.00 90.00 170 LYS A C 1
ATOM 1318 O O . LYS A 1 170 ? -14.843 -4.805 4.392 1.00 90.00 170 LYS A O 1
ATOM 1323 N N . PRO A 1 171 ? -14.350 -6.985 4.132 1.00 91.19 171 PRO A N 1
ATOM 1324 C CA . PRO A 1 171 ? -13.520 -7.080 5.325 1.00 91.19 171 PRO A CA 1
ATOM 1325 C C . PRO A 1 171 ? -12.276 -6.205 5.202 1.00 91.19 171 PRO A C 1
ATOM 1327 O O . PRO A 1 171 ? -11.651 -6.176 4.145 1.00 91.19 171 PRO A O 1
ATOM 1330 N N . ILE A 1 172 ? -11.910 -5.531 6.290 1.00 92.50 172 ILE A N 1
ATOM 1331 C CA . ILE A 1 172 ? -10.764 -4.619 6.333 1.00 92.50 172 ILE A CA 1
ATOM 1332 C C . ILE A 1 172 ? -9.599 -5.282 7.069 1.00 92.50 172 ILE A C 1
ATOM 1334 O O . ILE A 1 172 ? -9.733 -5.681 8.229 1.00 92.50 172 ILE A O 1
ATOM 1338 N N . ILE A 1 173 ? -8.453 -5.362 6.400 1.00 93.00 173 ILE A N 1
ATOM 1339 C CA . ILE A 1 173 ? -7.158 -5.715 6.977 1.00 93.00 173 ILE A CA 1
ATOM 1340 C C . ILE A 1 173 ? -6.346 -4.427 7.077 1.00 93.00 173 ILE A C 1
ATOM 1342 O O . ILE A 1 173 ? -6.060 -3.785 6.065 1.00 93.00 173 ILE A O 1
ATOM 1346 N N . LEU A 1 174 ? -5.974 -4.061 8.298 1.00 95.12 174 LEU A N 1
ATOM 1347 C CA . LEU A 1 174 ? -5.158 -2.887 8.576 1.00 95.12 174 LEU A CA 1
ATOM 1348 C C . LEU A 1 174 ? -3.757 -3.324 8.997 1.00 95.12 174 LEU A C 1
ATOM 1350 O O . LEU A 1 174 ? -3.601 -4.097 9.940 1.00 95.12 174 LEU A O 1
ATOM 1354 N N . VAL A 1 175 ? -2.743 -2.811 8.310 1.00 94.50 175 VAL A N 1
ATOM 1355 C CA . VAL A 1 175 ? -1.332 -3.039 8.624 1.00 94.50 175 VAL A CA 1
ATOM 1356 C C . VAL A 1 175 ? -0.713 -1.719 9.047 1.00 94.50 175 VAL A C 1
ATOM 1358 O O . VAL A 1 175 ? -0.757 -0.747 8.297 1.00 94.50 175 VAL A O 1
ATOM 1361 N N . LEU A 1 176 ? -0.140 -1.690 10.242 1.00 94.00 176 LEU A N 1
ATOM 1362 C CA . LEU A 1 176 ? 0.513 -0.527 10.827 1.00 94.00 176 LEU A CA 1
ATOM 1363 C C . LEU A 1 176 ? 2.001 -0.822 10.950 1.00 94.00 176 LEU A C 1
ATOM 1365 O O . LEU A 1 176 ? 2.377 -1.819 11.559 1.00 94.00 176 LEU A O 1
ATOM 1369 N N . ILE A 1 177 ? 2.837 0.010 10.341 1.00 91.50 177 ILE A N 1
ATOM 1370 C CA . ILE A 1 177 ? 4.285 -0.168 10.280 1.00 91.50 177 ILE A CA 1
ATOM 1371 C C . ILE A 1 177 ? 4.952 1.032 10.935 1.00 91.50 177 ILE A C 1
ATOM 1373 O O . ILE A 1 177 ? 4.705 2.171 10.539 1.00 91.50 177 ILE A O 1
ATOM 1377 N N . SER A 1 178 ? 5.823 0.774 11.904 1.00 88.56 178 SER A N 1
ATOM 1378 C CA . SER A 1 178 ? 6.584 1.808 12.605 1.00 88.56 178 SER A CA 1
ATOM 1379 C C . SER A 1 178 ? 8.075 1.477 12.669 1.00 88.56 178 SER A C 1
ATOM 1381 O O . SER A 1 178 ? 8.489 0.364 13.000 1.00 88.56 178 SER A O 1
ATOM 1383 N N . PHE A 1 179 ? 8.896 2.482 12.361 1.00 84.44 179 PHE A N 1
ATOM 1384 C CA . PHE A 1 179 ? 10.364 2.404 12.385 1.00 84.44 179 PHE A CA 1
ATOM 1385 C C . PHE A 1 179 ? 10.960 2.802 13.755 1.00 84.44 179 PHE A C 1
ATOM 1387 O O . PHE A 1 179 ? 12.173 2.817 13.945 1.00 84.44 179 PHE A O 1
ATOM 1394 N N . SER A 1 180 ? 10.099 3.067 14.734 1.00 85.19 180 SER A N 1
ATOM 1395 C CA . SER A 1 180 ? 10.382 3.332 16.148 1.00 85.19 180 SER A CA 1
ATOM 1396 C C . SER A 1 180 ? 9.303 2.644 16.995 1.00 85.19 180 SER A C 1
ATOM 1398 O O . SER A 1 180 ? 8.277 2.233 16.455 1.00 85.19 180 SER A O 1
ATOM 1400 N N . SER A 1 181 ? 9.533 2.449 18.297 1.00 88.12 181 SER A N 1
ATOM 1401 C CA . SER A 1 181 ? 8.533 1.840 19.190 1.00 88.12 181 SER A CA 1
ATOM 1402 C C . SER A 1 181 ? 7.283 2.715 19.261 1.00 88.12 181 SER A C 1
ATOM 1404 O O . SER A 1 181 ? 7.333 3.789 19.855 1.00 88.12 181 SER A O 1
ATOM 1406 N N . VAL A 1 182 ? 6.179 2.246 18.676 1.00 88.69 182 VAL A N 1
ATOM 1407 C CA . VAL A 1 182 ? 4.931 3.013 18.590 1.00 88.69 182 VAL A CA 1
ATOM 1408 C C . VAL A 1 182 ? 3.756 2.258 19.202 1.00 88.69 182 VAL A C 1
ATOM 1410 O O . VAL A 1 182 ? 3.509 1.077 18.928 1.00 88.69 182 VAL A O 1
ATOM 1413 N N . HIS A 1 183 ? 2.976 2.983 19.998 1.00 91.38 183 HIS A N 1
ATOM 1414 C CA . HIS A 1 183 ? 1.691 2.567 20.544 1.00 91.38 183 HIS A CA 1
ATOM 1415 C C . HIS A 1 183 ? 0.568 3.194 19.713 1.00 91.38 183 HIS A C 1
ATOM 1417 O O . HIS A 1 183 ? 0.206 4.358 19.868 1.00 91.38 183 HIS A O 1
ATOM 1423 N N . TRP A 1 184 ? 0.003 2.403 18.811 1.00 92.69 184 TRP A N 1
ATOM 1424 C CA . TRP A 1 184 ? -1.078 2.815 17.928 1.00 92.69 184 TRP A CA 1
ATOM 1425 C C . TRP A 1 184 ? -2.420 2.828 18.658 1.00 92.69 184 TRP A C 1
ATOM 1427 O O . TRP A 1 184 ? -2.834 1.815 19.223 1.00 92.69 184 TRP A O 1
ATOM 1437 N N . ARG A 1 185 ? -3.143 3.946 18.587 1.00 93.38 185 ARG A N 1
ATOM 1438 C CA . ARG A 1 185 ? -4.514 4.077 19.095 1.00 93.38 185 ARG A CA 1
ATOM 1439 C C . ARG A 1 185 ? -5.488 4.201 17.941 1.00 93.38 185 ARG A C 1
ATOM 1441 O O . ARG A 1 185 ? -5.435 5.160 17.182 1.00 93.38 185 ARG A O 1
ATOM 1448 N N . ILE A 1 186 ? -6.394 3.243 17.808 1.00 94.31 186 ILE A N 1
ATOM 1449 C CA . ILE A 1 186 ? -7.299 3.171 16.660 1.00 94.31 186 ILE A CA 1
ATOM 1450 C C . ILE A 1 186 ? -8.704 3.580 17.094 1.00 94.31 186 ILE A C 1
ATOM 1452 O O . ILE A 1 186 ? -9.278 2.946 17.978 1.00 94.31 186 ILE A O 1
ATOM 1456 N N . ASP A 1 187 ? -9.256 4.616 16.466 1.00 93.12 187 ASP A N 1
ATOM 1457 C CA . ASP A 1 187 ? -10.661 5.008 16.558 1.00 93.12 187 ASP A CA 1
ATOM 1458 C C . ASP A 1 187 ? -11.412 4.479 15.333 1.00 93.12 187 ASP A C 1
ATOM 1460 O O . ASP A 1 187 ? -11.166 4.924 14.210 1.00 93.12 187 ASP A O 1
ATOM 1464 N N . THR A 1 188 ? -12.293 3.493 15.523 1.00 92.25 188 THR A N 1
ATOM 1465 C CA . THR A 1 188 ? -13.003 2.866 14.399 1.00 92.25 188 THR A CA 1
ATOM 1466 C C . THR A 1 188 ? -14.522 2.793 14.593 1.00 92.25 188 THR A C 1
ATOM 1468 O O . THR A 1 188 ? -15.005 2.205 15.570 1.00 92.25 188 THR A O 1
ATOM 1471 N N . PRO A 1 189 ? -15.317 3.345 13.651 1.00 91.31 189 PRO A N 1
ATOM 1472 C CA . PRO A 1 189 ? -16.766 3.193 13.636 1.00 91.31 189 PRO A CA 1
ATOM 1473 C C . PRO A 1 189 ? -17.227 1.890 12.957 1.00 91.31 189 PRO A C 1
ATOM 1475 O O . PRO A 1 189 ? -18.419 1.592 12.985 1.00 91.31 189 PRO A O 1
ATOM 1478 N N . VAL A 1 190 ? -16.314 1.125 12.343 1.00 90.69 190 VAL A N 1
ATOM 1479 C CA . VAL A 1 190 ? -16.592 -0.121 11.601 1.00 90.69 190 VAL A CA 1
ATOM 1480 C C . VAL A 1 190 ? -15.697 -1.271 12.069 1.00 90.69 190 VAL A C 1
ATOM 1482 O O . VAL A 1 190 ? -14.649 -1.049 12.680 1.00 90.69 190 VAL A O 1
ATOM 1485 N N . GLY A 1 191 ? -16.114 -2.515 11.825 1.00 90.06 191 GLY A N 1
ATOM 1486 C CA . GLY A 1 191 ? -15.337 -3.685 12.228 1.00 90.06 191 GLY A CA 1
ATOM 1487 C C . GLY A 1 191 ? -14.083 -3.841 11.371 1.00 90.06 191 GLY A C 1
ATOM 1488 O O . GLY A 1 191 ? -14.174 -3.878 10.145 1.00 90.06 191 GLY A O 1
ATOM 1489 N N . LEU A 1 192 ? -12.920 -3.967 12.013 1.00 91.56 192 LEU A N 1
ATOM 1490 C CA . LEU A 1 192 ? -11.687 -4.375 11.340 1.00 91.56 192 LEU A CA 1
ATOM 1491 C C . LEU A 1 192 ? -11.546 -5.887 11.506 1.00 91.56 192 LEU A C 1
ATOM 1493 O O . LEU A 1 192 ? -11.609 -6.398 12.625 1.00 91.56 192 LEU A O 1
ATOM 1497 N N . TYR A 1 193 ? -11.370 -6.600 10.397 1.00 89.00 193 TYR A N 1
ATOM 1498 C CA . TYR A 1 193 ? -11.218 -8.053 10.421 1.00 89.00 193 TYR A CA 1
ATOM 1499 C C . TYR A 1 193 ? -9.893 -8.453 11.071 1.00 89.00 193 TYR A C 1
ATOM 1501 O O . TYR A 1 193 ? -9.843 -9.394 11.860 1.00 89.00 193 TYR A O 1
ATOM 1509 N N . LYS A 1 194 ? -8.816 -7.733 10.736 1.00 89.44 194 LYS A N 1
ATOM 1510 C CA . LYS A 1 194 ? -7.476 -8.009 11.252 1.00 89.44 194 LYS A CA 1
ATOM 1511 C C . LYS A 1 194 ? -6.663 -6.727 11.366 1.00 89.44 194 LYS A C 1
ATOM 1513 O O . LYS A 1 194 ? -6.670 -5.916 10.439 1.00 89.44 194 LYS A O 1
ATOM 1518 N N . VAL A 1 195 ? -5.934 -6.587 12.472 1.00 92.56 195 VAL A N 1
ATOM 1519 C CA . VAL A 1 195 ? -4.933 -5.532 12.666 1.00 92.56 195 VAL A CA 1
ATOM 1520 C C . VAL A 1 195 ? -3.563 -6.181 12.832 1.00 92.56 195 VAL A C 1
ATOM 1522 O O . VAL A 1 195 ? -3.366 -7.056 13.676 1.00 92.56 195 VAL A O 1
ATOM 1525 N N . LEU A 1 196 ? -2.621 -5.771 11.994 1.00 92.00 196 LEU A N 1
ATOM 1526 C CA . LEU A 1 196 ? -1.242 -6.236 11.998 1.00 92.00 196 LEU A CA 1
ATOM 1527 C C . LEU A 1 196 ? -0.337 -5.081 12.394 1.00 92.00 196 LEU A C 1
ATOM 1529 O O . LEU A 1 196 ? -0.485 -3.984 11.860 1.00 92.00 196 LEU A O 1
ATOM 1533 N N . VAL A 1 197 ? 0.608 -5.332 13.294 1.00 92.19 197 VAL A N 1
ATOM 1534 C CA . VAL A 1 197 ? 1.592 -4.325 13.699 1.00 92.19 197 VAL A CA 1
ATOM 1535 C C . VAL A 1 197 ? 2.984 -4.831 13.357 1.00 92.19 197 VAL A C 1
ATOM 1537 O O . VAL A 1 197 ? 3.465 -5.816 13.918 1.00 92.19 197 VAL A O 1
ATOM 1540 N N . GLY A 1 198 ? 3.601 -4.159 12.396 1.00 89.00 198 GLY A N 1
ATOM 1541 C CA . GLY A 1 198 ? 4.964 -4.379 11.959 1.00 89.00 198 GLY A CA 1
ATOM 1542 C C . GLY A 1 198 ? 5.890 -3.339 12.563 1.00 89.00 198 GLY A C 1
ATOM 1543 O O . GLY A 1 198 ? 5.583 -2.151 12.564 1.00 89.00 198 GLY A O 1
ATOM 1544 N N . GLY A 1 199 ? 7.053 -3.761 13.030 1.00 85.62 199 GLY A N 1
ATOM 1545 C CA . GLY A 1 199 ? 8.084 -2.809 13.409 1.00 85.62 199 GLY A CA 1
ATOM 1546 C C . GLY A 1 199 ? 9.436 -3.465 13.587 1.00 85.62 199 GLY A C 1
ATOM 1547 O O . GLY A 1 199 ? 9.569 -4.681 13.426 1.00 85.62 199 GLY A O 1
ATOM 1548 N N . PHE A 1 200 ? 10.458 -2.657 13.870 1.00 78.44 200 PHE A N 1
ATOM 1549 C CA . PHE A 1 200 ? 11.806 -3.186 14.060 1.00 78.44 200 PHE A CA 1
ATOM 1550 C C . PHE A 1 200 ? 11.862 -4.247 15.163 1.00 78.44 200 PHE A C 1
ATOM 1552 O O . PHE A 1 200 ? 11.152 -4.113 16.178 1.00 78.44 200 PHE A O 1
ATOM 1559 N N . PRO A 1 201 ? 12.753 -5.249 15.012 1.00 71.50 201 PRO A N 1
ATOM 1560 C CA . PRO A 1 201 ? 13.061 -6.184 16.080 1.00 71.50 201 PRO A CA 1
ATOM 1561 C C . PRO A 1 201 ? 13.365 -5.420 17.374 1.00 71.50 201 PRO A C 1
ATOM 1563 O O . PRO A 1 201 ? 14.022 -4.382 17.352 1.00 71.50 201 PRO A O 1
ATOM 1566 N N . PHE A 1 202 ? 12.866 -5.924 18.503 1.00 73.75 202 PHE A N 1
ATOM 1567 C CA . PHE A 1 202 ? 13.043 -5.350 19.850 1.00 73.75 202 PHE A CA 1
ATOM 1568 C C . PHE A 1 202 ? 12.292 -4.043 20.174 1.00 73.75 202 PHE A C 1
ATOM 1570 O O . PHE A 1 202 ? 12.274 -3.662 21.342 1.00 73.75 202 PHE A O 1
ATOM 1577 N N . GLY A 1 203 ? 11.623 -3.385 19.219 1.00 77.00 203 GLY A N 1
ATOM 1578 C CA . GLY A 1 203 ? 10.752 -2.241 19.538 1.00 77.00 203 GLY A CA 1
ATOM 1579 C C . GLY A 1 203 ? 9.451 -2.666 20.233 1.00 77.00 203 GLY A C 1
ATOM 1580 O O . GLY A 1 203 ? 8.970 -3.778 20.010 1.00 77.00 203 GLY A O 1
ATOM 1581 N N . ASP A 1 204 ? 8.854 -1.814 21.067 1.00 84.19 204 ASP A N 1
ATOM 1582 C CA . ASP A 1 204 ? 7.531 -2.058 21.669 1.00 84.19 204 ASP A CA 1
ATOM 1583 C C . ASP A 1 204 ? 6.434 -1.505 20.755 1.00 84.19 204 ASP A C 1
ATOM 1585 O O . ASP A 1 204 ? 5.963 -0.383 20.924 1.00 84.19 204 ASP A O 1
ATOM 1589 N N . HIS A 1 205 ? 6.075 -2.291 19.738 1.00 86.75 205 HIS A N 1
ATOM 1590 C CA . HIS A 1 205 ? 5.024 -1.942 18.786 1.00 86.75 205 HIS A CA 1
ATOM 1591 C C . HIS A 1 205 ? 3.727 -2.637 19.173 1.00 86.75 205 HIS A C 1
ATOM 1593 O O . HIS A 1 205 ? 3.671 -3.872 19.222 1.00 86.75 205 HIS A O 1
ATOM 1599 N N . LYS A 1 206 ? 2.674 -1.857 19.413 1.00 89.19 206 LYS A N 1
ATOM 1600 C CA . LYS A 1 206 ? 1.353 -2.391 19.764 1.00 89.19 206 LYS A CA 1
ATOM 1601 C C . LYS A 1 206 ? 0.236 -1.523 19.216 1.00 89.19 206 LYS A C 1
ATOM 1603 O O . LYS A 1 206 ? 0.437 -0.345 18.955 1.00 89.19 206 LYS A O 1
ATOM 1608 N N . ALA A 1 207 ? -0.942 -2.118 19.075 1.00 91.94 207 ALA A N 1
ATOM 1609 C CA . ALA A 1 207 ? -2.160 -1.411 18.715 1.00 91.94 207 ALA A CA 1
ATOM 1610 C C . ALA A 1 207 ? -3.251 -1.686 19.745 1.00 91.94 207 ALA A C 1
ATOM 1612 O O . ALA A 1 207 ? -3.466 -2.837 20.133 1.00 91.94 207 ALA A O 1
ATOM 1613 N N . GLU A 1 208 ? -3.940 -0.629 20.155 1.00 92.00 208 GLU A N 1
ATOM 1614 C CA . GLU A 1 208 ? -5.086 -0.665 21.052 1.00 92.00 208 GLU A CA 1
ATOM 1615 C C . GLU A 1 208 ? -6.252 0.134 20.467 1.00 92.00 208 GLU A C 1
ATOM 1617 O O . GLU A 1 208 ? -6.079 1.063 19.674 1.00 92.00 208 GLU A O 1
ATOM 1622 N N . LYS A 1 209 ? -7.472 -0.241 20.848 1.00 90.69 209 LYS A N 1
ATOM 1623 C CA . LYS A 1 209 ? -8.661 0.527 20.477 1.00 90.69 209 LYS A CA 1
ATOM 1624 C C . LYS A 1 209 ? -8.777 1.764 21.364 1.00 90.69 209 LYS A C 1
ATOM 1626 O O . LYS A 1 209 ? -8.539 1.686 22.570 1.00 90.69 209 LYS A O 1
ATOM 1631 N N . ASN A 1 210 ? -9.231 2.870 20.792 1.00 88.06 210 ASN A N 1
ATOM 1632 C CA . ASN A 1 210 ? -9.622 4.037 21.568 1.00 88.06 210 ASN A CA 1
ATOM 1633 C C . ASN A 1 210 ? -10.961 3.777 22.281 1.00 88.06 210 ASN A C 1
ATOM 1635 O O . ASN A 1 210 ? -11.812 3.038 21.777 1.00 88.06 210 ASN A O 1
ATOM 1639 N N . SER A 1 211 ? -11.177 4.400 23.439 1.00 84.56 211 SER A N 1
ATOM 1640 C CA . SER A 1 211 ? -12.427 4.291 24.205 1.00 84.56 211 SER A CA 1
ATOM 1641 C C . SER A 1 211 ? -13.638 4.848 23.447 1.00 84.56 211 SER A C 1
ATOM 1643 O O . SER A 1 211 ? -14.760 4.408 23.687 1.00 84.56 211 SER A O 1
ATOM 16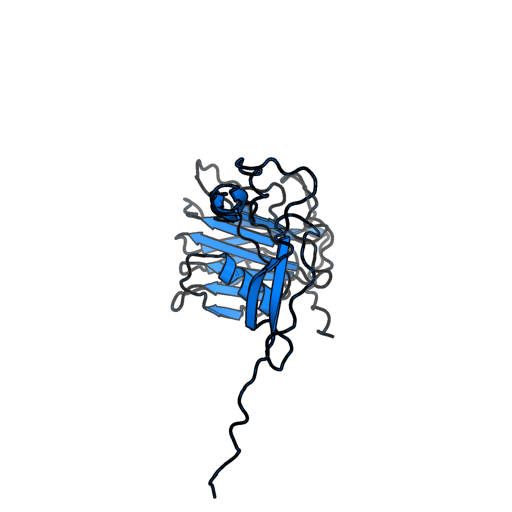45 N N . SER A 1 212 ? -13.404 5.764 22.503 1.00 83.44 212 SER A N 1
ATOM 1646 C CA . SER A 1 212 ? -14.404 6.325 21.588 1.00 83.44 212 SER A CA 1
ATOM 1647 C C . SER A 1 212 ? -14.838 5.377 20.464 1.00 83.44 212 SER A C 1
ATOM 1649 O O . SER A 1 212 ? -15.850 5.642 19.813 1.00 83.44 212 SER A O 1
ATOM 1651 N N . SER A 1 213 ? -14.102 4.282 20.228 1.00 86.19 213 SER A N 1
ATOM 1652 C CA . SER A 1 213 ? -14.377 3.377 19.108 1.00 86.19 213 SER A CA 1
ATOM 1653 C C . SER A 1 213 ? -15.736 2.711 19.257 1.00 86.19 213 SER A C 1
ATOM 1655 O O . SER A 1 213 ? -16.022 2.082 20.279 1.00 86.19 213 SER A O 1
ATOM 1657 N N . LYS A 1 214 ? -16.549 2.753 18.197 1.00 85.81 214 LYS A N 1
ATOM 1658 C CA . LYS A 1 214 ? -17.816 2.003 18.162 1.00 85.81 214 LYS A CA 1
ATOM 1659 C C . LYS A 1 214 ? -17.597 0.510 17.952 1.00 85.81 214 LYS A C 1
ATOM 1661 O O . LYS A 1 214 ? -18.427 -0.289 18.379 1.00 85.81 214 LYS A O 1
ATOM 1666 N N . CYS A 1 215 ? -16.502 0.141 17.291 1.00 85.62 215 CYS A N 1
ATOM 1667 C CA . CYS A 1 215 ? -16.168 -1.238 16.978 1.00 85.62 215 CYS A CA 1
ATOM 1668 C C . CYS A 1 215 ? -14.894 -1.728 17.652 1.00 85.62 215 CYS A C 1
ATOM 1670 O O . CYS A 1 215 ? -13.980 -0.965 17.953 1.00 85.62 215 CYS A O 1
ATOM 1672 N N . SER A 1 216 ? -14.834 -3.041 17.861 1.00 79.19 216 SER A N 1
ATOM 1673 C CA . SER A 1 216 ? -13.633 -3.747 18.292 1.00 79.19 216 SER A CA 1
ATOM 1674 C C . SER A 1 216 ? -12.935 -4.427 17.119 1.00 79.19 216 SER A C 1
ATOM 1676 O O . SER A 1 216 ? -13.551 -4.753 16.106 1.00 79.19 216 SER A O 1
ATOM 1678 N N . PHE A 1 217 ? -11.653 -4.702 17.314 1.00 82.69 217 PHE A N 1
ATOM 1679 C CA . PHE A 1 217 ? -10.870 -5.650 16.537 1.00 82.69 217 PHE A CA 1
ATOM 1680 C C . PHE A 1 217 ? -10.156 -6.578 17.520 1.00 82.69 217 PHE A C 1
ATOM 1682 O O . PHE A 1 217 ? -9.826 -6.165 18.635 1.00 82.69 217 PHE A O 1
ATOM 1689 N N . GLU A 1 218 ? -9.976 -7.838 17.137 1.00 67.50 218 GLU A N 1
ATOM 1690 C CA . GLU A 1 218 ? -9.237 -8.809 17.942 1.00 67.50 218 GLU A CA 1
ATOM 1691 C C . GLU A 1 218 ? -7.793 -8.939 17.457 1.00 67.50 218 GLU A C 1
ATOM 1693 O O . GLU A 1 218 ? -7.494 -8.686 16.293 1.00 67.50 218 GLU A O 1
ATOM 1698 N N . ALA A 1 219 ? -6.930 -9.359 18.387 1.00 57.59 219 ALA A N 1
ATOM 1699 C CA . ALA A 1 219 ? -5.574 -9.859 18.185 1.00 57.59 219 ALA A CA 1
ATOM 1700 C C . ALA A 1 219 ? -4.713 -9.083 17.174 1.00 57.59 219 ALA A C 1
ATOM 1702 O O . ALA A 1 219 ? -4.675 -9.367 15.977 1.00 57.59 219 ALA A O 1
ATOM 1703 N N . THR A 1 220 ? -3.901 -8.176 17.710 1.00 67.62 220 THR A N 1
ATOM 1704 C CA . THR A 1 220 ? -2.753 -7.623 16.999 1.00 67.62 220 THR A CA 1
ATOM 1705 C C . THR A 1 220 ? -1.755 -8.743 16.713 1.00 67.62 220 THR A C 1
ATOM 1707 O O . THR A 1 220 ? -1.093 -9.233 17.629 1.00 67.62 220 THR A O 1
ATOM 1710 N N . GLN A 1 221 ? -1.627 -9.164 15.454 1.00 78.69 221 GLN A N 1
ATOM 1711 C CA . GLN A 1 221 ? -0.525 -10.046 15.072 1.00 78.69 221 GLN A CA 1
ATOM 1712 C C . GLN A 1 221 ? 0.697 -9.180 14.772 1.00 78.69 221 GLN A C 1
ATOM 1714 O O . GLN A 1 221 ? 0.689 -8.345 13.864 1.00 78.69 221 GLN A O 1
ATOM 1719 N N . ARG A 1 222 ? 1.745 -9.390 15.568 1.00 81.94 222 ARG A N 1
ATOM 1720 C CA . ARG A 1 222 ? 3.034 -8.737 15.383 1.00 81.94 222 ARG A CA 1
ATOM 1721 C C . ARG A 1 222 ? 3.859 -9.467 14.330 1.00 81.94 222 ARG A C 1
ATOM 1723 O O . ARG A 1 222 ? 3.860 -10.698 14.293 1.00 81.94 222 ARG A O 1
ATOM 1730 N N . PHE A 1 223 ? 4.588 -8.709 13.523 1.00 84.19 223 PHE A N 1
ATOM 1731 C CA . PHE A 1 223 ? 5.614 -9.237 12.631 1.00 84.19 223 PHE A CA 1
ATOM 1732 C C . PHE A 1 223 ? 6.828 -8.307 12.605 1.00 84.19 223 PHE A C 1
ATOM 1734 O O . PHE A 1 223 ? 6.707 -7.105 12.842 1.00 84.19 223 PHE A O 1
ATOM 1741 N N . ASP A 1 224 ? 7.999 -8.867 12.324 1.00 81.38 224 ASP A N 1
ATOM 1742 C CA . ASP A 1 224 ? 9.222 -8.079 12.204 1.00 81.38 224 ASP A CA 1
ATOM 1743 C C . ASP A 1 224 ? 9.373 -7.551 10.774 1.00 81.38 224 ASP A C 1
ATOM 1745 O O . ASP A 1 224 ? 9.118 -8.262 9.790 1.00 81.38 224 ASP A O 1
ATOM 1749 N N . ILE A 1 225 ? 9.793 -6.292 10.669 1.00 77.88 225 ILE A N 1
ATOM 1750 C CA . ILE A 1 225 ? 10.126 -5.653 9.393 1.00 77.88 225 ILE A CA 1
ATOM 1751 C C . ILE A 1 225 ? 11.632 -5.745 9.146 1.00 77.88 225 ILE A C 1
ATOM 1753 O O . ILE A 1 225 ? 12.427 -5.756 10.086 1.00 77.88 225 ILE A O 1
ATOM 1757 N N . ASP A 1 226 ? 12.016 -5.844 7.876 1.00 70.56 226 ASP A N 1
ATOM 1758 C CA . ASP A 1 226 ? 13.425 -5.859 7.481 1.00 70.56 226 ASP A CA 1
ATOM 1759 C C . ASP A 1 226 ? 14.037 -4.453 7.626 1.00 70.56 226 ASP A C 1
ATOM 1761 O O . ASP A 1 226 ? 13.341 -3.452 7.464 1.00 70.56 226 ASP A O 1
ATOM 1765 N N . TYR A 1 227 ? 15.345 -4.374 7.879 1.00 62.56 227 TYR A N 1
ATOM 1766 C CA . TYR A 1 227 ? 16.119 -3.127 7.976 1.00 62.56 227 TYR A CA 1
ATOM 1767 C C . TYR A 1 227 ? 16.282 -2.386 6.641 1.00 62.56 227 TYR A C 1
ATOM 1769 O O . TYR A 1 227 ? 16.947 -1.349 6.582 1.00 62.56 227 TYR A O 1
ATOM 1777 N N . SER A 1 228 ? 15.679 -2.898 5.568 1.00 60.41 228 SER A N 1
ATOM 1778 C CA . SER A 1 228 ? 15.639 -2.233 4.273 1.00 60.41 228 SER A CA 1
ATOM 1779 C C . SER A 1 228 ? 14.969 -0.861 4.392 1.00 60.41 228 SER A C 1
ATOM 1781 O O . SER A 1 228 ? 13.788 -0.757 4.707 1.00 60.41 228 SER A O 1
ATOM 1783 N N . ILE A 1 229 ? 15.719 0.197 4.070 1.00 57.81 229 ILE A N 1
ATOM 1784 C CA . ILE A 1 229 ? 15.182 1.560 3.894 1.00 57.81 229 ILE A CA 1
ATOM 1785 C C . ILE A 1 229 ? 14.215 1.602 2.694 1.00 57.81 229 ILE A C 1
ATOM 1787 O O . ILE A 1 229 ? 13.369 2.492 2.597 1.00 57.81 229 ILE A O 1
ATOM 1791 N N . ASP A 1 230 ? 14.319 0.631 1.780 1.00 66.69 230 ASP A N 1
ATOM 1792 C CA . ASP A 1 230 ? 13.411 0.509 0.651 1.00 66.69 230 ASP A CA 1
ATOM 1793 C C . ASP A 1 230 ? 12.099 -0.164 1.081 1.00 66.69 230 ASP A C 1
ATOM 1795 O O . ASP A 1 230 ? 12.061 -1.331 1.489 1.00 66.69 230 ASP A O 1
ATOM 1799 N N . ARG A 1 231 ? 11.019 0.609 0.975 1.00 76.94 231 ARG A N 1
ATOM 1800 C CA . ARG A 1 231 ? 9.637 0.240 1.316 1.00 76.94 231 ARG A CA 1
ATOM 1801 C C . ARG A 1 231 ? 8.999 -0.662 0.264 1.00 76.94 231 ARG A C 1
ATOM 1803 O O . ARG A 1 231 ? 8.079 -1.406 0.598 1.00 76.94 231 ARG A O 1
ATOM 1810 N N . VAL A 1 232 ? 9.473 -0.653 -0.985 1.00 81.75 232 VAL A N 1
ATOM 1811 C CA . VAL A 1 232 ? 8.889 -1.477 -2.057 1.00 81.75 232 VAL A CA 1
ATOM 1812 C C . VAL A 1 232 ? 9.049 -2.977 -1.772 1.00 81.75 232 VAL A C 1
ATOM 1814 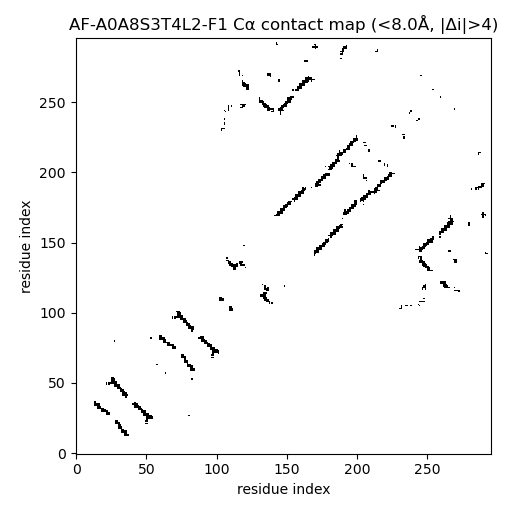O O . VAL A 1 232 ? 8.030 -3.672 -1.766 1.00 81.75 232 VAL A O 1
ATOM 1817 N N . PRO A 1 233 ? 10.245 -3.504 -1.435 1.00 80.69 233 PRO A N 1
ATOM 1818 C CA . PRO A 1 233 ? 10.405 -4.901 -1.022 1.00 80.69 233 PRO A CA 1
ATOM 1819 C C . PRO A 1 233 ? 9.492 -5.314 0.139 1.00 80.69 233 PRO A C 1
ATOM 1821 O O . PRO A 1 233 ? 8.908 -6.401 0.127 1.00 80.69 233 PRO A O 1
ATOM 1824 N N . GLN A 1 234 ? 9.325 -4.435 1.130 1.00 81.50 234 GLN A N 1
ATOM 1825 C CA . GLN A 1 234 ? 8.458 -4.691 2.278 1.00 81.50 234 GLN A CA 1
ATOM 1826 C C . GLN A 1 234 ? 6.985 -4.793 1.863 1.00 81.50 234 GLN A C 1
ATOM 1828 O O . GLN A 1 234 ? 6.283 -5.719 2.276 1.00 81.50 234 GLN A O 1
ATOM 1833 N N . LEU A 1 235 ? 6.521 -3.876 1.016 1.00 86.31 235 LEU A N 1
ATOM 1834 C CA . LEU A 1 235 ? 5.161 -3.892 0.487 1.00 86.31 235 LEU A CA 1
ATOM 1835 C C . LEU A 1 235 ? 4.916 -5.097 -0.431 1.00 86.31 235 LEU A C 1
ATOM 1837 O O . LEU A 1 235 ? 3.827 -5.663 -0.380 1.00 86.31 235 LEU A O 1
ATOM 1841 N N . ILE A 1 236 ? 5.912 -5.551 -1.201 1.00 84.31 236 ILE A N 1
ATOM 1842 C CA . ILE A 1 236 ? 5.828 -6.798 -1.983 1.00 84.31 236 ILE A CA 1
ATOM 1843 C C . ILE A 1 236 ? 5.602 -7.994 -1.056 1.00 84.31 236 ILE A C 1
ATOM 1845 O O . ILE A 1 236 ? 4.701 -8.794 -1.300 1.00 84.31 236 ILE A O 1
ATOM 1849 N N . LYS A 1 237 ? 6.367 -8.105 0.037 1.00 83.06 237 LYS A N 1
ATOM 1850 C CA . LYS A 1 237 ? 6.198 -9.191 1.015 1.00 83.06 237 LYS A CA 1
ATOM 1851 C C . LYS A 1 237 ? 4.787 -9.195 1.609 1.00 83.06 237 LYS A C 1
ATOM 1853 O O . LYS A 1 237 ? 4.137 -10.237 1.621 1.00 83.06 237 LYS A O 1
ATOM 1858 N N . LEU A 1 238 ? 4.294 -8.029 2.027 1.00 84.94 238 LEU A N 1
ATOM 1859 C CA . LEU A 1 238 ? 2.935 -7.879 2.556 1.00 84.94 238 LEU A CA 1
ATOM 1860 C C . LEU A 1 238 ? 1.869 -8.188 1.504 1.00 84.94 238 LEU A C 1
ATOM 1862 O O . LEU A 1 238 ? 0.881 -8.844 1.818 1.00 84.94 238 LEU A O 1
ATOM 1866 N N . SER A 1 239 ? 2.080 -7.767 0.256 1.00 87.44 239 SER A N 1
ATOM 1867 C CA . SER A 1 239 ? 1.163 -8.066 -0.842 1.00 87.44 239 SER A CA 1
ATOM 1868 C C . SER A 1 239 ? 1.136 -9.555 -1.192 1.00 87.44 239 SER A C 1
ATOM 1870 O O . SER A 1 239 ? 0.100 -10.053 -1.622 1.00 87.44 239 SER A O 1
ATOM 1872 N N . ASN A 1 240 ? 2.244 -10.275 -1.022 1.00 84.06 240 ASN A N 1
ATOM 1873 C CA . ASN A 1 240 ? 2.297 -11.721 -1.240 1.00 84.06 240 ASN A CA 1
ATOM 1874 C C . ASN A 1 240 ? 1.622 -12.492 -0.099 1.00 84.06 240 ASN A C 1
ATOM 1876 O O . ASN A 1 240 ? 0.975 -13.506 -0.342 1.00 84.06 240 ASN A O 1
ATOM 1880 N N . GLU A 1 241 ? 1.757 -12.015 1.139 1.00 82.69 241 GLU A N 1
ATOM 1881 C CA . GLU A 1 241 ? 1.191 -12.670 2.323 1.00 82.69 241 GLU A CA 1
ATOM 1882 C C . GLU A 1 241 ? -0.308 -12.385 2.495 1.00 82.69 241 GLU A C 1
ATOM 1884 O O . GLU A 1 241 ? -1.096 -13.291 2.772 1.00 82.69 241 GLU A O 1
ATOM 1889 N N . PHE A 1 242 ? -0.715 -11.127 2.311 1.00 82.88 242 PHE A N 1
ATOM 1890 C CA . PHE A 1 242 ? -2.078 -10.659 2.576 1.00 82.88 242 PHE A CA 1
ATOM 1891 C C . PHE A 1 242 ? -2.866 -10.319 1.314 1.00 82.88 242 PHE A C 1
ATOM 1893 O O . PHE A 1 242 ? -4.051 -10.026 1.429 1.00 82.88 242 PHE A O 1
ATOM 1900 N N . GLY A 1 243 ? -2.247 -10.393 0.134 1.00 85.69 243 GLY A N 1
ATOM 1901 C CA . GLY A 1 243 ? -2.863 -10.140 -1.167 1.00 85.69 243 GLY A CA 1
ATOM 1902 C C . GLY A 1 243 ? -2.831 -8.676 -1.626 1.00 85.69 243 GLY A C 1
ATOM 1903 O O . GLY A 1 243 ? -2.103 -7.860 -1.067 1.00 85.69 243 GLY A O 1
ATOM 1904 N N . PRO A 1 244 ? -3.591 -8.316 -2.681 1.00 90.06 244 PRO A N 1
ATOM 1905 C CA . PRO A 1 244 ? -3.452 -7.018 -3.342 1.00 90.06 244 PRO A CA 1
ATOM 1906 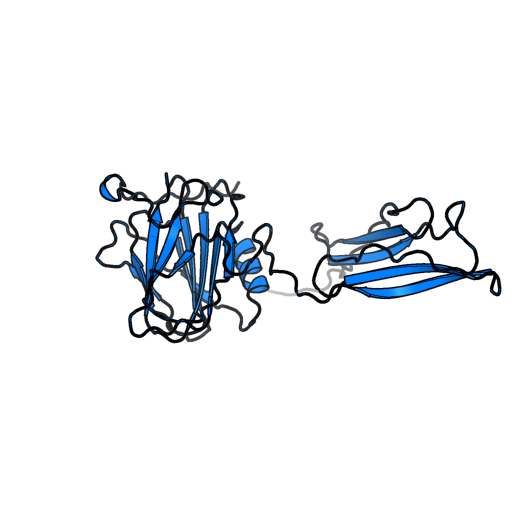C C . PRO A 1 244 ? -3.766 -5.830 -2.424 1.00 90.06 244 PRO A C 1
ATOM 1908 O O . PRO A 1 244 ? -4.830 -5.784 -1.802 1.00 90.06 244 PRO A O 1
ATOM 1911 N N . ILE A 1 245 ? -2.863 -4.845 -2.413 1.00 94.12 245 ILE A N 1
ATOM 1912 C CA . ILE A 1 245 ? -2.952 -3.616 -1.611 1.00 94.12 245 ILE A CA 1
ATOM 1913 C C . ILE A 1 245 ? -4.078 -2.713 -2.128 1.00 94.12 245 ILE A C 1
ATOM 1915 O O . ILE A 1 245 ? -4.075 -2.304 -3.291 1.00 94.12 245 ILE A O 1
ATOM 1919 N N . THR A 1 246 ? -5.014 -2.345 -1.252 1.00 95.25 246 THR A N 1
ATOM 1920 C CA . THR A 1 246 ? -6.059 -1.346 -1.532 1.00 95.25 246 THR A CA 1
ATOM 1921 C C . THR A 1 246 ? -5.517 0.064 -1.370 1.00 95.25 246 THR A C 1
ATOM 1923 O O . THR A 1 246 ? -5.726 0.898 -2.248 1.00 95.25 246 THR A O 1
ATOM 1926 N N . SER A 1 247 ? -4.772 0.336 -0.299 1.00 96.31 247 SER A N 1
ATOM 1927 C CA . SER A 1 247 ? -4.009 1.577 -0.195 1.00 96.31 247 SER A CA 1
ATOM 1928 C C . SER A 1 247 ? -2.745 1.428 0.629 1.00 96.31 247 SER A C 1
ATOM 1930 O O . SER A 1 247 ? -2.692 0.667 1.593 1.00 96.31 247 SER A O 1
ATOM 1932 N N . TYR A 1 248 ? -1.763 2.243 0.274 1.00 95.75 248 TYR A N 1
ATOM 1933 C CA . TYR A 1 248 ? -0.580 2.504 1.076 1.00 95.75 248 TYR A CA 1
ATOM 1934 C C . TYR A 1 248 ? -0.561 3.983 1.457 1.00 95.75 248 TYR A C 1
ATOM 1936 O O . TYR A 1 248 ? -0.899 4.829 0.626 1.00 95.75 248 TYR A O 1
ATOM 1944 N N . THR A 1 249 ? -0.157 4.273 2.688 1.00 94.50 249 THR A N 1
ATOM 1945 C CA . THR A 1 249 ? 0.030 5.623 3.219 1.00 94.50 249 THR A CA 1
ATOM 1946 C C . THR A 1 249 ? 1.338 5.644 3.999 1.00 94.50 249 THR A C 1
ATOM 1948 O O . THR A 1 249 ? 1.450 5.002 5.040 1.00 94.50 249 THR A O 1
ATOM 1951 N N . GLY A 1 250 ? 2.328 6.357 3.483 1.00 90.44 250 GLY A N 1
ATOM 1952 C CA . GLY A 1 250 ? 3.647 6.528 4.069 1.00 90.44 250 GLY A CA 1
ATOM 1953 C C . GLY A 1 250 ? 3.868 7.968 4.503 1.00 90.44 250 GLY A C 1
ATOM 1954 O O . GLY A 1 250 ? 3.659 8.882 3.706 1.00 90.44 250 GLY A O 1
ATOM 1955 N N . TYR A 1 251 ? 4.331 8.151 5.734 1.00 82.38 251 TYR A N 1
ATOM 1956 C CA . TYR A 1 251 ? 4.768 9.445 6.246 1.00 82.38 251 TYR A CA 1
ATOM 1957 C C . TYR A 1 251 ? 6.193 9.405 6.764 1.00 82.38 251 TYR A C 1
ATOM 1959 O O . TYR A 1 251 ? 6.660 8.385 7.282 1.00 82.38 251 TYR A O 1
ATOM 1967 N N . PHE A 1 252 ? 6.833 10.565 6.700 1.00 68.75 252 PHE A N 1
ATOM 1968 C CA . PHE A 1 252 ? 8.203 10.771 7.123 1.00 68.75 252 PHE A CA 1
ATOM 1969 C C . PHE A 1 252 ? 8.287 11.969 8.034 1.00 68.75 252 PHE A C 1
ATOM 1971 O O . PHE A 1 252 ? 7.708 13.011 7.741 1.00 68.75 252 PHE A O 1
ATOM 1978 N N . ASP A 1 253 ? 9.062 11.785 9.091 1.00 62.91 253 ASP A N 1
ATOM 1979 C CA . ASP A 1 253 ? 9.436 12.792 10.067 1.00 62.91 253 ASP A CA 1
ATOM 1980 C C . ASP A 1 253 ? 8.253 13.412 10.811 1.00 62.91 253 ASP A C 1
ATOM 1982 O O . ASP A 1 253 ? 8.323 14.565 11.210 1.00 62.91 253 ASP A O 1
ATOM 1986 N N . ILE A 1 254 ? 7.159 12.665 11.019 1.00 63.19 254 ILE A N 1
ATOM 1987 C CA . ILE A 1 254 ? 6.030 13.178 11.803 1.00 63.19 254 ILE A CA 1
ATOM 1988 C C . ILE A 1 254 ? 6.493 13.374 13.247 1.00 63.19 254 ILE A C 1
ATOM 1990 O O . ILE A 1 254 ? 6.602 12.402 13.994 1.00 63.19 254 ILE A O 1
ATOM 1994 N N . SER A 1 255 ? 6.773 14.621 13.608 1.00 60.94 255 SER A N 1
ATOM 1995 C CA . SER A 1 255 ? 6.963 15.082 14.978 1.00 60.94 255 SER A CA 1
ATOM 1996 C C . SER A 1 255 ? 6.051 16.280 15.198 1.00 60.94 255 SER A C 1
ATOM 1998 O O . SER A 1 255 ? 6.298 17.358 14.646 1.00 60.94 255 SER A O 1
ATOM 2000 N N . SER A 1 256 ? 4.996 16.110 15.985 1.00 62.91 256 SER A N 1
ATOM 2001 C CA . SER A 1 256 ? 4.069 17.199 16.287 1.00 62.91 256 SER A CA 1
ATOM 2002 C C . SER A 1 256 ? 4.074 17.552 17.770 1.00 62.91 256 SER A C 1
ATOM 2004 O O . SER A 1 256 ? 4.325 16.724 18.636 1.00 62.91 256 SER A O 1
ATOM 2006 N N . GLU A 1 257 ? 3.744 18.807 18.087 1.00 66.62 257 GLU A N 1
ATOM 2007 C CA . GLU A 1 257 ? 3.568 19.256 19.480 1.00 66.62 257 GLU A CA 1
ATOM 2008 C C . GLU A 1 257 ? 2.416 18.527 20.199 1.00 66.62 257 GLU A C 1
ATOM 2010 O O . GLU A 1 257 ? 2.312 18.545 21.425 1.00 66.62 257 GLU A O 1
ATOM 2015 N N . THR A 1 258 ? 1.530 17.900 19.425 1.00 77.31 258 THR A N 1
ATOM 2016 C CA . THR A 1 258 ? 0.385 17.114 19.894 1.00 77.31 258 THR A CA 1
ATOM 2017 C C . THR A 1 258 ? 0.481 15.692 19.355 1.00 77.31 258 THR A C 1
ATOM 2019 O O . THR A 1 258 ? 1.288 15.428 18.476 1.00 77.31 258 THR A O 1
ATOM 2022 N N . THR A 1 259 ? -0.322 14.759 19.867 1.00 81.75 259 THR A N 1
ATOM 2023 C CA . THR A 1 259 ? -0.334 13.384 19.351 1.00 81.75 259 THR A CA 1
ATOM 2024 C C . THR A 1 259 ? -0.751 13.368 17.874 1.00 81.75 259 THR A C 1
ATOM 2026 O O . THR A 1 259 ? -1.867 13.809 17.575 1.00 81.75 259 THR A O 1
ATOM 2029 N N . PRO A 1 260 ? 0.086 12.848 16.957 1.00 85.94 260 PRO A N 1
ATOM 2030 C CA . PRO A 1 260 ? -0.248 12.822 15.543 1.00 85.94 260 PRO A CA 1
ATOM 2031 C C . PRO A 1 260 ? -1.483 11.967 15.276 1.00 85.94 260 PRO A C 1
ATOM 2033 O O . PRO A 1 260 ? -1.636 10.865 15.818 1.00 85.94 260 PRO A O 1
ATOM 2036 N N . ARG A 1 261 ? -2.360 12.464 14.402 1.00 88.50 261 ARG A N 1
ATOM 2037 C CA . ARG A 1 261 ? -3.624 11.809 14.065 1.00 88.50 261 ARG A CA 1
ATOM 2038 C C . ARG A 1 261 ? -3.735 11.595 12.564 1.00 88.50 261 ARG A C 1
ATOM 2040 O O . ARG A 1 261 ? -3.862 12.542 11.794 1.00 88.50 261 ARG A O 1
ATOM 2047 N N . ILE A 1 262 ? -3.758 10.333 12.158 1.00 91.31 262 ILE A N 1
ATOM 2048 C CA . ILE A 1 262 ? -3.906 9.892 10.773 1.00 91.31 262 ILE A CA 1
ATOM 2049 C C . ILE A 1 262 ? -5.363 9.494 10.547 1.00 91.31 262 ILE A C 1
ATOM 2051 O O . ILE A 1 262 ? -5.918 8.667 11.266 1.00 91.31 262 ILE A O 1
ATOM 2055 N N . ILE A 1 263 ? -6.000 10.066 9.535 1.00 92.44 263 ILE A N 1
ATOM 2056 C CA . ILE A 1 263 ? -7.319 9.654 9.060 1.00 92.44 263 ILE A CA 1
ATOM 2057 C C . ILE A 1 263 ? -7.116 8.648 7.934 1.00 92.44 263 ILE A C 1
ATOM 2059 O O . ILE A 1 263 ? -6.368 8.927 7.003 1.00 92.44 263 ILE A O 1
ATOM 2063 N N . LEU A 1 264 ? -7.789 7.499 8.004 1.00 95.25 264 LEU A N 1
ATOM 2064 C CA . LEU A 1 264 ? -7.821 6.502 6.935 1.00 95.25 264 LEU A CA 1
ATOM 2065 C C . LEU A 1 264 ? -9.250 6.324 6.432 1.00 95.25 264 LEU A C 1
ATOM 2067 O O . LEU A 1 264 ? -10.139 5.912 7.180 1.00 95.25 264 LEU A O 1
ATOM 2071 N N . GLU A 1 265 ? -9.456 6.584 5.148 1.00 94.00 265 GLU A N 1
ATOM 2072 C CA . GLU A 1 265 ? -10.742 6.395 4.496 1.00 94.00 265 GLU A CA 1
ATOM 2073 C C . GLU A 1 265 ? -10.927 4.969 3.976 1.00 94.00 265 GLU A C 1
ATOM 2075 O O . GLU A 1 265 ? -10.048 4.427 3.306 1.00 94.00 265 GLU A O 1
ATOM 2080 N N . VAL A 1 266 ? -12.087 4.371 4.263 1.00 93.44 266 VAL A N 1
ATOM 2081 C CA . VAL A 1 266 ? -12.388 2.961 3.944 1.00 93.44 266 VAL A CA 1
ATOM 2082 C C . VAL A 1 266 ? -13.771 2.789 3.317 1.00 93.44 266 VAL A C 1
ATOM 2084 O O . VAL A 1 266 ? -14.672 3.615 3.516 1.00 93.44 266 VAL A O 1
ATOM 2087 N N . GLY A 1 267 ? -13.967 1.683 2.600 1.00 89.56 267 GLY A N 1
ATOM 2088 C CA . GLY A 1 267 ? -15.227 1.358 1.939 1.00 89.56 267 GLY A CA 1
ATOM 2089 C C . GLY A 1 267 ? -15.504 2.181 0.681 1.00 89.56 267 GLY A C 1
ATOM 2090 O O . GLY A 1 267 ? -14.721 3.031 0.252 1.00 89.56 267 GLY A O 1
ATOM 2091 N N . GLY A 1 268 ? -16.667 1.936 0.071 1.00 87.00 268 GLY A N 1
ATOM 2092 C CA . GLY A 1 268 ? -17.049 2.590 -1.183 1.00 87.00 268 GLY A CA 1
ATOM 2093 C C . GLY A 1 268 ? -16.083 2.282 -2.335 1.00 87.00 268 GLY A C 1
ATOM 2094 O O . GLY A 1 268 ? -15.553 1.178 -2.439 1.00 87.00 268 GLY A O 1
ATOM 2095 N N . SER A 1 269 ? -15.883 3.250 -3.235 1.00 88.50 269 SER A N 1
ATOM 2096 C CA . SER A 1 269 ? -14.882 3.153 -4.304 1.00 88.50 269 SER A CA 1
ATOM 2097 C C . SER A 1 269 ? -13.578 3.835 -3.861 1.00 88.50 269 SER A C 1
ATOM 2099 O O . SER A 1 269 ? -13.561 5.062 -3.720 1.00 88.50 269 SER A O 1
ATOM 2101 N N . PRO A 1 270 ? -12.465 3.095 -3.680 1.00 86.19 270 PRO A N 1
ATOM 2102 C CA . PRO A 1 270 ? -11.174 3.674 -3.293 1.00 86.19 270 PRO A CA 1
ATOM 2103 C C . PRO A 1 270 ? -10.669 4.745 -4.270 1.00 86.19 270 PRO A C 1
ATOM 2105 O O . PRO A 1 270 ? -10.042 5.718 -3.869 1.00 86.19 270 PRO A O 1
ATOM 2108 N N . LEU A 1 271 ? -10.985 4.597 -5.560 1.00 87.56 271 LEU A N 1
ATOM 2109 C CA . LEU A 1 271 ? -10.523 5.495 -6.624 1.00 87.56 271 LEU A CA 1
ATOM 2110 C C . LEU A 1 271 ? -11.398 6.745 -6.797 1.00 87.56 271 LEU A C 1
ATOM 2112 O O . LEU A 1 271 ? -11.065 7.620 -7.594 1.00 87.56 271 LEU A O 1
ATOM 2116 N N . GLN A 1 272 ? -12.523 6.836 -6.084 1.00 84.31 272 GLN A N 1
ATOM 2117 C CA . GLN A 1 272 ? -13.350 8.036 -6.097 1.00 84.31 272 GLN A CA 1
ATOM 2118 C C . GLN A 1 272 ? -12.682 9.128 -5.259 1.00 84.31 272 GLN A C 1
ATOM 2120 O O . GLN A 1 272 ? -12.458 8.953 -4.063 1.00 84.31 272 GLN A O 1
ATOM 2125 N N . VAL A 1 273 ? -12.394 10.267 -5.886 1.00 81.94 273 VAL A N 1
ATOM 2126 C CA . VAL A 1 273 ? -11.874 11.451 -5.196 1.00 81.94 273 VAL A CA 1
ATOM 2127 C C . VAL A 1 273 ? -13.042 12.183 -4.539 1.00 81.94 273 VAL A C 1
ATOM 2129 O O . VAL A 1 273 ? -13.993 12.574 -5.218 1.00 81.94 273 VAL A O 1
ATOM 2132 N N . LEU A 1 274 ? -12.978 12.353 -3.219 1.00 75.62 274 LEU A N 1
ATOM 2133 C CA . LEU A 1 274 ? -13.957 13.097 -2.426 1.00 75.62 274 LEU A CA 1
ATOM 2134 C C . LEU A 1 274 ? -13.290 14.320 -1.789 1.00 75.62 274 LEU A C 1
ATOM 2136 O O . LEU A 1 274 ? -12.107 14.297 -1.457 1.00 75.62 274 LEU A O 1
ATOM 2140 N N . THR A 1 275 ? -14.053 15.392 -1.588 1.00 74.88 275 THR A N 1
ATOM 2141 C CA . THR A 1 275 ? -13.601 16.557 -0.813 1.00 74.88 275 THR A CA 1
ATOM 2142 C C . THR A 1 275 ? -13.481 16.178 0.659 1.00 74.88 275 THR A C 1
ATOM 2144 O O . THR A 1 275 ? -14.447 15.652 1.199 1.00 74.88 275 THR A O 1
ATOM 2147 N N . ARG A 1 276 ? -12.373 16.488 1.344 1.00 71.12 276 ARG A N 1
ATOM 2148 C CA . ARG A 1 276 ? -12.139 16.074 2.751 1.00 71.12 276 ARG A CA 1
ATOM 2149 C C . ARG A 1 276 ? -13.241 16.499 3.746 1.00 71.12 276 ARG A C 1
ATOM 2151 O O . ARG A 1 276 ? -13.391 15.857 4.787 1.00 71.12 276 ARG A O 1
ATOM 2158 N N . ASP A 1 277 ? -14.063 17.482 3.374 1.00 67.75 277 ASP A N 1
ATOM 2159 C CA . ASP A 1 277 ? -15.221 17.986 4.126 1.00 67.75 277 ASP A CA 1
ATOM 2160 C C . ASP A 1 277 ? -16.519 17.175 3.951 1.00 67.75 277 ASP A C 1
ATOM 2162 O O . ASP A 1 277 ? -17.572 17.587 4.441 1.00 67.75 277 ASP A O 1
ATOM 2166 N N . TYR A 1 278 ? -16.499 16.025 3.261 1.00 70.88 278 TYR A N 1
ATOM 2167 C CA . TYR A 1 278 ? -17.704 15.198 3.191 1.00 70.88 278 TYR A CA 1
ATOM 2168 C C . TYR A 1 278 ? -18.101 14.719 4.593 1.00 70.88 278 TYR A C 1
ATOM 2170 O O . TYR A 1 278 ? -17.274 14.254 5.394 1.00 70.88 278 TYR A O 1
ATOM 2178 N N . THR A 1 279 ? -19.395 14.830 4.875 1.00 65.69 279 THR A N 1
ATOM 2179 C CA . THR A 1 279 ? -20.003 14.344 6.104 1.00 65.69 279 THR A CA 1
ATOM 2180 C C . THR A 1 279 ? -20.377 12.877 5.930 1.00 65.69 279 THR A C 1
ATOM 2182 O O . THR A 1 279 ? -20.926 12.469 4.908 1.00 65.69 279 THR A O 1
ATOM 2185 N N . TYR A 1 280 ? -20.061 12.067 6.934 1.00 67.69 280 TYR A N 1
ATOM 2186 C CA . TYR A 1 280 ? -20.546 10.697 7.035 1.00 67.69 280 TYR A CA 1
ATOM 2187 C C . TYR A 1 280 ? -21.274 10.567 8.370 1.00 67.69 280 TYR A C 1
ATOM 2189 O O . TYR A 1 280 ? -20.786 11.031 9.403 1.00 67.69 280 TYR A O 1
ATOM 2197 N N . ASP A 1 281 ? -22.467 9.979 8.354 1.00 67.38 281 ASP A N 1
ATOM 2198 C CA . ASP A 1 281 ? -23.231 9.779 9.578 1.00 67.38 281 ASP A CA 1
ATOM 2199 C C . ASP A 1 281 ? -22.831 8.454 10.228 1.00 67.38 281 ASP A C 1
ATOM 2201 O O . ASP A 1 281 ? -23.359 7.384 9.919 1.00 67.38 281 ASP A O 1
ATOM 2205 N N . ALA A 1 282 ? -21.888 8.534 11.166 1.00 64.56 282 ALA A N 1
ATOM 2206 C CA . ALA A 1 282 ? -21.449 7.379 11.932 1.00 64.56 282 ALA A CA 1
ATOM 2207 C C . ALA A 1 282 ? -22.586 6.724 12.741 1.00 64.56 282 ALA A C 1
ATOM 2209 O O . ALA A 1 282 ? -22.407 5.602 13.213 1.00 64.56 282 ALA A O 1
ATOM 2210 N N . SER A 1 283 ? -23.714 7.406 12.996 1.00 62.59 283 SER A N 1
ATOM 2211 C CA . SER A 1 283 ? -24.839 6.866 13.781 1.00 62.59 283 SER A CA 1
ATOM 2212 C C . SER A 1 283 ? -25.640 5.792 13.040 1.00 62.59 283 SER A C 1
ATOM 2214 O O . SER A 1 283 ? -26.250 4.948 13.689 1.00 62.59 283 SER A O 1
ATOM 2216 N N . GLN A 1 284 ? -25.566 5.766 11.706 1.00 65.38 284 GLN A N 1
ATOM 2217 C CA . GLN A 1 284 ? -26.232 4.769 10.858 1.00 65.38 284 GLN A CA 1
ATOM 2218 C C . GLN A 1 284 ? -25.419 3.474 10.696 1.00 65.38 284 GLN A C 1
ATOM 2220 O O . GLN A 1 284 ? -25.894 2.512 10.096 1.00 65.38 284 GLN A O 1
ATOM 2225 N N . LEU A 1 285 ? -24.183 3.438 11.203 1.00 69.88 285 LEU A N 1
ATOM 2226 C CA . LEU A 1 285 ? -23.303 2.280 11.088 1.00 69.88 285 LEU A CA 1
ATOM 2227 C C . LEU A 1 285 ? -23.534 1.320 12.257 1.00 69.88 285 LEU A C 1
ATOM 2229 O O . LEU A 1 285 ? -23.306 1.661 13.418 1.00 69.88 285 LEU A O 1
ATOM 2233 N N . SER A 1 286 ? -23.950 0.094 11.945 1.00 70.94 286 SER A N 1
ATOM 2234 C CA . SER A 1 286 ? -23.931 -1.015 12.897 1.00 70.94 286 SER A CA 1
ATOM 2235 C C . SER A 1 286 ? -22.544 -1.641 12.933 1.00 70.94 286 SER A C 1
ATOM 2237 O O . SER A 1 286 ? -21.971 -1.928 11.879 1.00 70.94 286 SER A O 1
ATOM 2239 N N . CYS A 1 287 ? -22.018 -1.904 14.130 1.00 81.44 287 CYS A N 1
ATOM 2240 C CA . CYS A 1 287 ? -20.730 -2.566 14.238 1.00 81.44 287 CYS A CA 1
ATOM 2241 C C . CYS A 1 287 ? -20.798 -4.001 13.701 1.00 81.44 287 CYS A C 1
ATOM 2243 O O . CYS A 1 287 ? -21.382 -4.879 14.335 1.00 81.44 287 CYS A O 1
ATOM 2245 N N . GLN A 1 288 ? -20.185 -4.235 12.542 1.00 78.31 288 GLN A N 1
ATOM 2246 C CA . GLN A 1 288 ? -20.090 -5.550 11.926 1.00 78.31 288 GLN A CA 1
ATOM 2247 C C . GLN A 1 288 ? -18.657 -5.778 11.450 1.00 78.31 288 GLN A C 1
ATOM 2249 O O . GLN A 1 288 ? -18.125 -4.995 10.666 1.00 78.31 288 GLN A O 1
ATOM 2254 N N . SER A 1 289 ? -18.032 -6.849 11.940 1.00 74.31 289 SER A N 1
ATOM 2255 C CA . SER A 1 289 ? -16.788 -7.362 11.370 1.00 74.31 289 SER A CA 1
ATOM 2256 C C . SER A 1 289 ?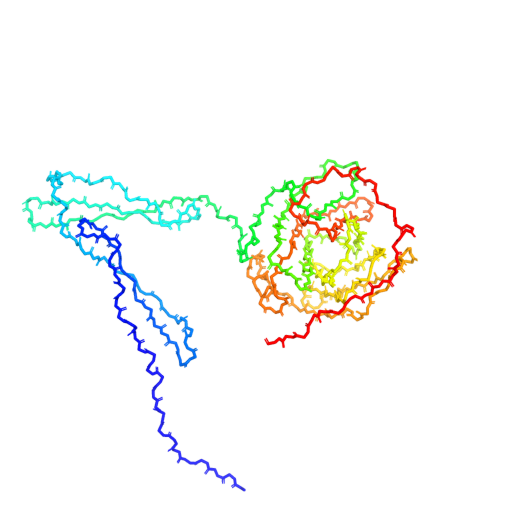 -17.140 -8.395 10.305 1.00 74.31 289 SER A C 1
ATOM 2258 O O . SER A 1 289 ? -17.932 -9.307 10.553 1.00 74.31 289 SER A O 1
ATOM 2260 N N . LEU A 1 290 ? -16.601 -8.216 9.104 1.00 78.69 290 LEU A N 1
ATOM 2261 C CA . LEU A 1 290 ? -16.771 -9.147 7.993 1.00 78.69 290 LEU A CA 1
ATOM 2262 C C . LEU A 1 290 ? -15.591 -10.119 7.979 1.00 78.69 290 LEU A C 1
ATOM 2264 O O . LEU A 1 290 ? -14.485 -9.760 8.376 1.00 78.69 290 LEU A 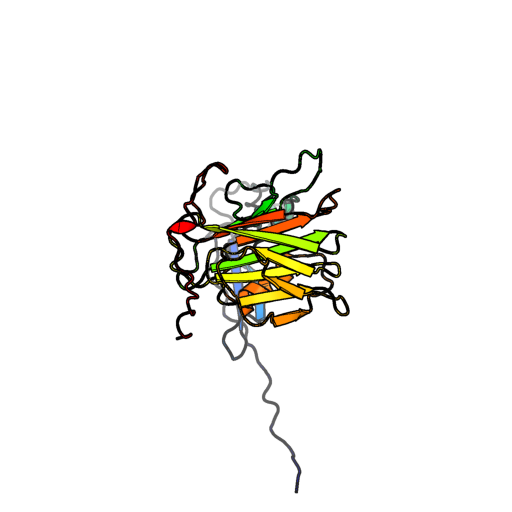O 1
ATOM 2268 N N . THR A 1 291 ? -15.803 -11.341 7.501 1.00 77.25 291 THR A N 1
ATOM 2269 C CA . THR A 1 291 ? -14.726 -12.312 7.284 1.00 77.25 291 THR A CA 1
ATOM 2270 C C . THR A 1 291 ? -14.401 -12.398 5.794 1.00 77.25 291 THR A C 1
ATOM 2272 O O . THR A 1 291 ? -15.319 -12.355 4.967 1.00 77.25 291 THR A O 1
ATOM 2275 N N . PRO A 1 292 ? -13.116 -12.496 5.399 1.00 71.06 292 PRO A N 1
ATOM 2276 C CA . PRO A 1 292 ? -12.760 -12.756 4.016 1.00 71.06 292 PRO A CA 1
ATOM 2277 C C . PRO A 1 292 ? -13.416 -14.062 3.560 1.00 71.06 292 PRO A C 1
ATOM 2279 O O . PRO A 1 292 ? -13.486 -15.011 4.348 1.00 71.06 292 PRO A O 1
ATOM 2282 N N . PRO A 1 293 ? -13.842 -14.163 2.290 1.00 65.88 293 PRO A N 1
ATOM 2283 C CA . PRO A 1 293 ? -14.251 -15.447 1.732 1.00 65.88 293 PRO A CA 1
ATOM 2284 C C . PRO A 1 293 ? -13.127 -16.486 1.935 1.00 65.88 293 PRO A C 1
ATOM 2286 O O . PRO A 1 293 ? -11.961 -16.085 2.000 1.00 65.88 293 PRO A O 1
ATOM 2289 N N . PRO A 1 294 ? -13.408 -17.797 1.996 1.00 59.28 294 PRO A N 1
ATOM 2290 C CA . PRO A 1 294 ? -12.365 -18.825 2.024 1.00 59.28 294 PRO A CA 1
ATOM 2291 C C . PRO A 1 294 ? -11.508 -18.788 0.747 1.00 59.28 294 PR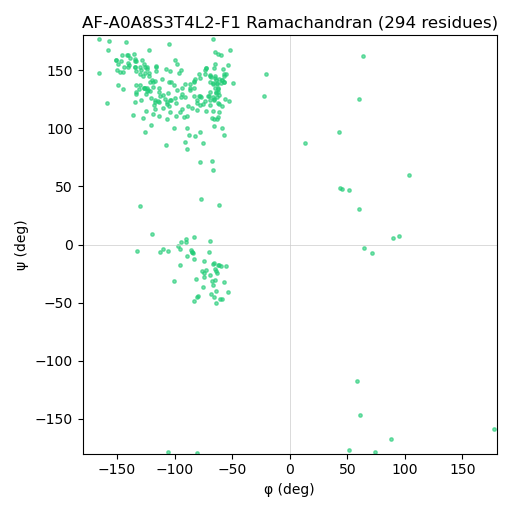O A C 1
ATOM 2293 O O . PRO A 1 294 ? -12.007 -18.466 -0.333 1.00 59.28 294 PRO A O 1
ATOM 2296 N N . GLN A 1 295 ? -10.196 -19.023 0.855 1.00 56.53 295 GLN A N 1
ATOM 2297 C CA . GLN A 1 295 ? -9.319 -19.150 -0.318 1.00 56.53 295 GLN A CA 1
ATOM 2298 C C . GLN A 1 295 ? -9.727 -20.419 -1.086 1.00 56.53 295 GLN A C 1
ATOM 2300 O O . GLN A 1 295 ? -9.675 -21.508 -0.523 1.00 56.53 295 GLN A O 1
ATOM 2305 N N . THR A 1 296 ? -10.231 -20.248 -2.312 1.00 45.59 296 THR A N 1
ATOM 2306 C CA . THR A 1 296 ? -10.530 -21.331 -3.263 1.00 45.59 296 THR A CA 1
ATOM 2307 C C . THR A 1 296 ? -9.272 -21.779 -3.971 1.00 45.59 296 THR A C 1
ATOM 2309 O O . THR A 1 296 ? -8.526 -20.855 -4.376 1.00 45.59 296 THR A O 1
#